Protein AF-A0A962SCY8-F1 (afdb_monomer_lite)

pLDDT: mean 89.76, std 14.0, range [41.09, 98.5]

Sequence (201 aa):
RLPDDGETELEGVITWVNDARSVFEISHLYTVEVNSATRFEDGSADNLAVGQWVEVSLNGERLLEVDFEIDSSAGVSIPVATGSRPFELEGAASYADGLLQINDFSFVVDSQTRLDDGLSLAELNGAQLDIEGLASGESYRIKEIERRDNDADMDIQGPVDNGTLWGYGNSDGSLDRFNGQWVELDCRFDGVNLAQCRLDD

Secondary structure (DSSP, 8-state):
-----SEEEEEEEEEEE-TTSSEEEETTTEEEE--TT-EEESS-GGG--TT-EEEEEEETTEEEEEE----TT--------TTEEEEEEEEEEEEETTEEEETTEEEE--TT-EE-TT--GGG-TT-EEEEEEEEETTEEEEEEEEEPPS-SEEEEEEEEETTEETTBEESSSTTGGGTT-EEEEEEEE-SSEEEEEEE--

Foldseek 3Di:
DPDPPQKDKDKAFWLAADPVLQWTDGPNPAIAGDDPQEAEAPDDSVPRDGQFIWMFIDNVRHTRYIYRPPPVVPPDSPPNPPFKDKWKDWAFWADDDQWIDGANAIEGHDPQEAEPPPDDSVPNHRAGWIFIAIDGPSYHYTNYIYGDDPDQKDWTWAAQAPQDGSNAHEDACPSVVQHGHTAIWTFGHPPGHTYPTDGDD

Structure (mmCIF, N/CA/C/O backbone):
data_AF-A0A962SCY8-F1
#
_entry.id   AF-A0A962SCY8-F1
#
loop_
_atom_site.group_PDB
_atom_site.id
_atom_site.type_symbol
_atom_site.label_atom_id
_atom_site.label_alt_id
_atom_site.label_comp_id
_atom_site.label_asym_id
_atom_site.label_entity_id
_atom_site.label_seq_id
_atom_site.pdbx_PDB_ins_code
_atom_site.Cartn_x
_atom_site.Cartn_y
_atom_site.Cartn_z
_atom_site.occupancy
_atom_site.B_iso_or_equiv
_atom_site.auth_seq_id
_atom_site.auth_comp_id
_atom_site.auth_asym_id
_atom_site.auth_atom_id
_atom_site.pdbx_PDB_model_num
ATOM 1 N N . ARG A 1 1 ? 28.929 4.164 -34.321 1.00 42.72 1 ARG A N 1
ATOM 2 C CA . ARG A 1 1 ? 27.534 3.853 -33.950 1.00 42.72 1 ARG A CA 1
ATOM 3 C C . ARG A 1 1 ? 27.605 2.531 -33.210 1.00 42.72 1 ARG A C 1
ATOM 5 O O . ARG A 1 1 ? 27.816 1.519 -33.866 1.00 42.72 1 ARG A O 1
ATOM 12 N N . LEU A 1 2 ? 27.659 2.590 -31.880 1.00 44.72 2 LEU A N 1
ATOM 13 C CA . LEU A 1 2 ? 27.540 1.402 -31.034 1.00 44.72 2 LEU A CA 1
ATOM 14 C C . LEU A 1 2 ? 26.120 0.838 -31.229 1.00 44.72 2 LEU A C 1
ATOM 16 O O . LEU A 1 2 ? 25.240 1.617 -31.619 1.00 44.72 2 LEU A O 1
ATOM 20 N N . PRO A 1 3 ? 25.918 -0.484 -31.129 1.00 45.75 3 PRO A N 1
ATOM 21 C CA . PRO A 1 3 ? 24.583 -1.048 -31.231 1.00 45.75 3 PRO A CA 1
ATOM 22 C C . PRO A 1 3 ? 23.746 -0.496 -30.075 1.00 45.75 3 PRO A C 1
ATOM 24 O O . PRO A 1 3 ? 24.208 -0.484 -28.944 1.00 45.75 3 PRO A O 1
ATOM 27 N N . ASP A 1 4 ? 22.568 0.004 -30.421 1.00 56.38 4 ASP A N 1
ATOM 28 C CA . ASP A 1 4 ? 21.447 0.219 -29.509 1.00 56.38 4 ASP A CA 1
ATOM 29 C C . ASP A 1 4 ? 21.169 -1.165 -28.895 1.00 56.38 4 ASP A C 1
ATOM 31 O O . ASP A 1 4 ? 20.758 -2.079 -29.618 1.00 56.38 4 ASP A O 1
ATOM 35 N N . ASP A 1 5 ? 21.544 -1.393 -27.640 1.00 64.19 5 ASP A N 1
ATOM 36 C CA . ASP A 1 5 ? 21.342 -2.664 -26.921 1.00 64.19 5 ASP A CA 1
ATOM 37 C C . ASP A 1 5 ? 19.859 -2.939 -26.627 1.00 64.19 5 ASP A C 1
ATOM 39 O O . ASP A 1 5 ? 19.502 -4.038 -26.198 1.00 64.19 5 ASP A O 1
ATOM 43 N N . GLY A 1 6 ? 18.982 -1.996 -26.988 1.00 76.31 6 GLY A N 1
ATOM 44 C CA . GLY A 1 6 ? 17.540 -2.092 -26.800 1.00 76.31 6 GLY A CA 1
ATOM 45 C C . GLY A 1 6 ? 17.123 -1.777 -25.369 1.00 76.31 6 GLY A C 1
ATOM 46 O O . GLY A 1 6 ? 15.966 -2.017 -25.022 1.00 76.31 6 GLY A O 1
ATOM 47 N N . GLU A 1 7 ? 18.049 -1.261 -24.562 1.00 88.12 7 GLU A N 1
ATOM 48 C CA . GLU A 1 7 ? 17.782 -0.811 -23.209 1.00 88.12 7 GLU A CA 1
ATOM 49 C C . GLU A 1 7 ? 17.143 0.584 -23.239 1.00 88.12 7 GLU A C 1
ATOM 51 O O . GLU A 1 7 ? 17.337 1.382 -24.158 1.00 88.12 7 GLU A O 1
ATOM 56 N N . THR A 1 8 ? 16.268 0.844 -22.276 1.00 92.31 8 THR A N 1
ATOM 57 C CA . THR A 1 8 ? 15.608 2.132 -22.077 1.00 92.31 8 THR A CA 1
ATOM 58 C C . THR A 1 8 ? 15.923 2.604 -20.673 1.00 92.31 8 THR A C 1
ATOM 60 O O . THR A 1 8 ? 15.608 1.910 -19.710 1.00 92.31 8 THR A O 1
ATOM 63 N N . GLU A 1 9 ? 16.513 3.787 -20.576 1.00 92.19 9 GLU A N 1
ATOM 64 C CA . GLU A 1 9 ? 16.758 4.477 -19.313 1.00 92.19 9 GLU A CA 1
ATOM 65 C C . GLU A 1 9 ? 15.523 5.309 -18.934 1.00 92.19 9 GLU A C 1
ATOM 67 O O . GLU A 1 9 ? 14.900 5.968 -19.779 1.00 92.19 9 GLU A O 1
ATOM 72 N N . LEU A 1 10 ? 15.149 5.260 -17.658 1.00 92.00 10 LEU A N 1
ATOM 73 C CA . LEU A 1 10 ? 14.089 6.066 -17.068 1.00 92.00 10 LEU A CA 1
ATOM 74 C C . LEU A 1 10 ? 14.585 6.657 -15.750 1.00 92.00 10 LEU A C 1
ATOM 76 O O . LEU A 1 10 ? 14.924 5.932 -14.824 1.00 92.00 10 LEU A O 1
ATOM 80 N N . GLU A 1 11 ? 14.525 7.976 -15.636 1.00 91.19 11 GLU A N 1
ATOM 81 C CA . GLU A 1 11 ? 14.878 8.694 -14.414 1.00 91.19 11 GLU A CA 1
ATOM 82 C C . GLU A 1 11 ? 13.636 9.269 -13.730 1.00 91.19 11 GLU A C 1
ATOM 84 O O . GLU A 1 11 ? 12.672 9.701 -14.381 1.00 91.19 11 GLU A O 1
ATOM 89 N N . GLY A 1 12 ? 13.667 9.345 -12.403 1.00 90.19 12 GLY A N 1
ATOM 90 C CA . GLY A 1 12 ? 12.689 10.117 -11.654 1.00 90.19 12 GLY A CA 1
ATOM 91 C C . GLY A 1 12 ? 12.683 9.839 -10.161 1.00 90.19 12 GLY A C 1
ATOM 92 O O . GLY A 1 12 ? 13.579 9.216 -9.605 1.00 90.19 12 GLY A O 1
ATOM 93 N N . VAL A 1 13 ? 11.633 10.323 -9.500 1.00 89.38 13 VAL A N 1
ATOM 94 C CA . VAL A 1 13 ? 11.460 10.175 -8.051 1.00 89.38 13 VAL A CA 1
ATOM 95 C C . VAL A 1 13 ? 10.565 8.980 -7.755 1.00 89.38 13 VAL A C 1
ATOM 97 O O . VAL A 1 13 ? 9.493 8.858 -8.350 1.00 89.38 13 VAL A O 1
ATOM 100 N N . ILE A 1 14 ? 10.957 8.144 -6.797 1.00 91.69 14 ILE A N 1
ATOM 101 C CA . ILE A 1 14 ? 10.096 7.100 -6.244 1.00 91.69 14 ILE A CA 1
ATOM 102 C C . ILE A 1 14 ? 8.911 7.765 -5.541 1.00 91.69 14 ILE A C 1
ATOM 104 O O . ILE A 1 14 ? 9.054 8.590 -4.641 1.00 91.69 14 ILE A O 1
ATOM 108 N N . THR A 1 15 ? 7.714 7.401 -5.968 1.00 90.81 15 THR A N 1
ATOM 109 C CA . THR A 1 15 ? 6.438 7.965 -5.511 1.00 90.81 15 THR A CA 1
ATOM 110 C C . THR A 1 15 ? 5.579 6.978 -4.731 1.00 90.81 15 THR A C 1
ATOM 112 O O . THR A 1 15 ? 4.647 7.396 -4.047 1.00 90.81 15 THR A O 1
ATOM 115 N N . TRP A 1 16 ? 5.911 5.694 -4.819 1.00 93.62 16 TRP A N 1
ATOM 116 C CA . TRP A 1 16 ? 5.386 4.604 -4.007 1.00 93.62 16 TRP A CA 1
ATOM 117 C C . TRP A 1 16 ? 6.374 3.435 -4.091 1.00 93.62 16 TRP A C 1
ATOM 119 O O . TRP A 1 16 ? 7.058 3.292 -5.102 1.00 93.62 16 TRP A O 1
ATOM 129 N N . VAL A 1 17 ? 6.470 2.641 -3.037 1.00 95.00 17 VAL A N 1
ATOM 130 C CA . VAL A 1 17 ? 7.215 1.379 -2.964 1.00 95.00 17 VAL A CA 1
ATOM 131 C C . VAL A 1 17 ? 6.383 0.462 -2.078 1.00 95.00 17 VAL A C 1
ATOM 133 O O . VAL A 1 17 ? 5.794 0.973 -1.124 1.00 95.00 17 VAL A O 1
ATOM 136 N N . ASN A 1 18 ? 6.274 -0.815 -2.440 1.00 94.94 18 ASN A N 1
ATOM 137 C CA . ASN A 1 18 ? 5.576 -1.779 -1.598 1.00 94.94 18 ASN A CA 1
ATOM 138 C C . ASN A 1 18 ? 6.437 -2.185 -0.396 1.00 94.94 18 ASN A C 1
ATOM 140 O O . ASN A 1 18 ? 7.661 -2.015 -0.449 1.00 94.94 18 ASN A O 1
ATOM 144 N N . ASP A 1 19 ? 5.833 -2.733 0.654 1.00 91.06 19 ASP A N 1
ATOM 145 C CA . ASP A 1 19 ? 6.574 -3.090 1.872 1.00 91.06 19 ASP A CA 1
ATOM 146 C C . ASP A 1 19 ? 7.725 -4.071 1.578 1.00 91.06 19 ASP A C 1
ATOM 148 O O . ASP A 1 19 ? 8.889 -3.840 1.925 1.00 91.06 19 ASP A O 1
ATOM 152 N N . ALA A 1 20 ? 7.450 -5.084 0.750 1.00 92.06 20 ALA A N 1
ATOM 153 C CA . ALA A 1 20 ? 8.441 -6.069 0.318 1.00 92.06 20 ALA A CA 1
ATOM 154 C C . ALA A 1 20 ? 9.612 -5.490 -0.512 1.00 92.06 20 ALA A C 1
ATOM 156 O O . ALA A 1 20 ? 10.542 -6.226 -0.866 1.00 92.06 20 ALA A O 1
ATOM 157 N N . ARG A 1 21 ? 9.570 -4.200 -0.886 1.00 94.81 21 ARG A N 1
ATOM 158 C CA . ARG A 1 21 ? 10.528 -3.509 -1.777 1.00 94.81 21 ARG A CA 1
ATOM 159 C C . ARG A 1 21 ? 10.764 -4.256 -3.091 1.00 94.81 21 ARG A C 1
ATOM 161 O O . ARG A 1 21 ? 11.836 -4.183 -3.700 1.00 94.81 21 ARG A O 1
ATOM 168 N N . SER A 1 22 ? 9.746 -4.989 -3.520 1.00 95.06 22 SER A N 1
ATOM 169 C CA . SER A 1 22 ? 9.732 -5.815 -4.720 1.00 95.06 22 SER A CA 1
ATOM 170 C C . SER A 1 22 ? 9.080 -5.090 -5.896 1.00 95.06 22 SER A C 1
ATOM 172 O O . SER A 1 22 ? 9.318 -5.436 -7.051 1.00 95.06 22 SER A O 1
ATOM 174 N N . VAL A 1 23 ? 8.317 -4.031 -5.624 1.00 95.81 23 VAL A N 1
ATOM 175 C CA . VAL A 1 23 ? 7.685 -3.181 -6.628 1.00 95.81 23 VAL A CA 1
ATOM 176 C C . VAL A 1 23 ? 7.763 -1.727 -6.182 1.00 95.81 23 VAL A C 1
ATOM 178 O O . VAL A 1 23 ? 7.558 -1.398 -5.017 1.00 95.81 23 VAL A O 1
ATOM 181 N N . PHE A 1 24 ? 8.039 -0.821 -7.116 1.00 95.88 24 PHE A N 1
ATOM 182 C CA . PHE A 1 24 ? 7.983 0.613 -6.848 1.00 95.88 24 PHE A CA 1
ATOM 183 C C . PHE A 1 24 ? 7.468 1.403 -8.049 1.00 95.88 24 PHE A C 1
ATOM 185 O O . PHE A 1 24 ? 7.436 0.920 -9.178 1.00 95.88 24 PHE A O 1
ATOM 192 N N . GLU A 1 25 ? 7.029 2.634 -7.800 1.00 94.19 25 GLU A N 1
ATOM 193 C CA . GLU A 1 25 ? 6.485 3.547 -8.800 1.00 94.19 25 GLU A CA 1
ATOM 194 C C . GLU A 1 25 ? 7.359 4.792 -8.938 1.00 94.19 25 GLU A C 1
ATOM 196 O O . GLU A 1 25 ? 7.545 5.536 -7.974 1.00 94.19 25 GLU A O 1
ATOM 201 N N . ILE A 1 26 ? 7.809 5.085 -10.156 1.00 92.19 26 ILE A N 1
ATOM 202 C CA . ILE A 1 26 ? 8.544 6.304 -10.496 1.00 92.19 26 ILE A CA 1
ATOM 203 C C . ILE A 1 26 ? 7.573 7.357 -11.041 1.00 92.19 26 ILE A C 1
ATOM 205 O O . ILE A 1 26 ? 6.814 7.117 -11.988 1.00 92.19 26 ILE A O 1
ATOM 209 N N . SER A 1 27 ? 7.627 8.558 -10.463 1.00 88.44 27 SER A N 1
ATOM 210 C CA . SER A 1 27 ? 6.922 9.764 -10.917 1.00 88.44 27 SER A CA 1
ATOM 211 C C . SER A 1 27 ?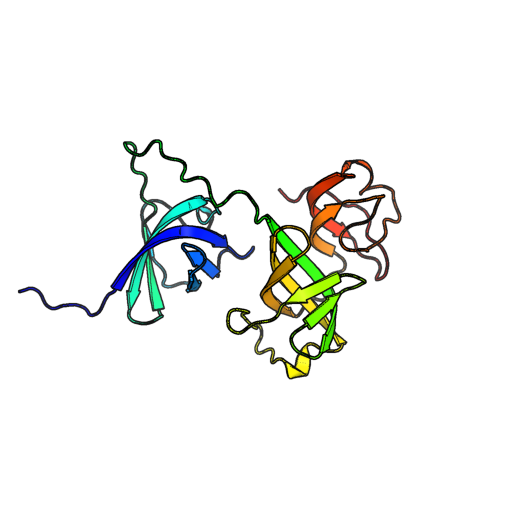 5.403 9.603 -11.105 1.00 88.44 27 SER A C 1
ATOM 213 O O . SER A 1 27 ? 4.824 10.268 -11.959 1.00 88.44 27 SER A O 1
ATOM 215 N N . HIS A 1 28 ? 4.747 8.749 -10.313 1.00 86.56 28 HIS A N 1
ATOM 216 C CA . HIS A 1 28 ? 3.324 8.387 -10.410 1.00 86.56 28 HIS A CA 1
ATOM 217 C C . HIS A 1 28 ? 2.885 7.745 -11.737 1.00 86.56 28 HIS A C 1
ATOM 219 O O . HIS A 1 28 ? 1.696 7.772 -12.069 1.00 86.56 28 HIS A O 1
ATOM 225 N N . LEU A 1 29 ? 3.832 7.242 -12.529 1.00 86.62 29 LEU A N 1
ATOM 226 C CA . LEU A 1 29 ? 3.577 6.840 -13.914 1.00 86.62 29 LEU A CA 1
ATOM 227 C C . LEU A 1 29 ? 4.084 5.444 -14.245 1.00 86.62 29 LEU A C 1
ATOM 229 O O . LEU A 1 29 ? 3.432 4.741 -15.012 1.00 86.62 29 LEU A O 1
ATOM 233 N N . TYR A 1 30 ? 5.249 5.069 -13.724 1.00 90.62 30 TYR A N 1
ATOM 234 C CA . TYR A 1 30 ? 5.926 3.849 -14.140 1.00 90.62 30 TYR A CA 1
ATOM 235 C C . TYR A 1 30 ? 6.110 2.923 -12.953 1.00 90.62 30 TYR A C 1
ATOM 237 O O . TYR A 1 30 ? 6.890 3.222 -12.055 1.00 90.62 30 TYR A O 1
ATOM 245 N N . THR A 1 31 ? 5.395 1.804 -12.968 1.00 93.00 31 THR A N 1
ATOM 246 C CA . THR A 1 31 ? 5.593 0.706 -12.022 1.00 93.00 31 THR A CA 1
ATOM 247 C C . THR A 1 31 ? 6.737 -0.177 -12.497 1.00 93.00 31 THR A C 1
ATOM 249 O O . THR A 1 31 ? 6.806 -0.532 -13.674 1.00 93.00 31 THR A O 1
ATOM 252 N N . VAL A 1 32 ? 7.626 -0.530 -11.578 1.00 94.56 32 VAL A N 1
ATOM 253 C CA . VAL A 1 32 ? 8.833 -1.305 -11.841 1.00 94.56 32 VAL A CA 1
ATOM 254 C C . VAL A 1 32 ? 8.904 -2.459 -10.845 1.00 94.56 32 VAL A C 1
ATOM 256 O O . VAL A 1 32 ? 8.749 -2.245 -9.646 1.00 94.56 32 VAL A O 1
ATOM 259 N N . GLU A 1 33 ? 9.149 -3.671 -11.345 1.00 95.38 33 GLU A N 1
ATOM 260 C CA . GLU A 1 33 ? 9.303 -4.883 -10.534 1.00 95.38 33 GLU A CA 1
ATOM 261 C C . GLU A 1 33 ? 10.788 -5.210 -10.325 1.00 95.38 33 GLU A C 1
ATOM 263 O O . GLU A 1 33 ? 11.569 -5.353 -11.274 1.00 95.38 33 GLU A O 1
ATOM 268 N N . VAL A 1 34 ? 11.172 -5.347 -9.064 1.00 96.25 34 VAL A N 1
ATOM 269 C CA . VAL A 1 34 ? 12.481 -5.792 -8.599 1.00 96.25 34 VAL A CA 1
ATOM 270 C C . VAL A 1 34 ? 12.464 -7.307 -8.478 1.00 96.25 34 VAL A C 1
ATOM 272 O O . VAL A 1 34 ? 11.589 -7.902 -7.861 1.00 96.25 34 VAL A O 1
ATOM 275 N N . ASN A 1 35 ? 13.482 -7.956 -9.033 1.00 94.00 35 ASN A N 1
ATOM 276 C CA . ASN A 1 35 ? 13.661 -9.394 -8.881 1.00 94.00 35 ASN A CA 1
ATOM 277 C C . ASN A 1 35 ? 15.117 -9.725 -8.550 1.00 94.00 35 ASN A C 1
ATOM 279 O O . ASN A 1 35 ? 15.994 -8.865 -8.520 1.00 94.00 35 ASN A O 1
ATOM 283 N N . SER A 1 36 ? 15.408 -11.010 -8.351 1.00 94.12 36 SER A N 1
ATOM 284 C CA . SER A 1 36 ? 16.751 -11.479 -7.987 1.00 94.12 36 SER A CA 1
ATOM 285 C C . SER A 1 36 ? 17.845 -11.185 -9.025 1.00 94.12 36 SER A C 1
ATOM 287 O O . SER A 1 36 ? 19.018 -11.423 -8.750 1.00 94.12 36 SER A O 1
ATOM 289 N N . ALA A 1 37 ? 17.481 -10.779 -10.244 1.00 94.50 37 ALA A N 1
ATOM 290 C CA . ALA A 1 37 ? 18.417 -10.403 -11.298 1.00 94.50 37 ALA A CA 1
ATOM 291 C C . ALA A 1 37 ? 18.597 -8.883 -11.438 1.00 94.50 37 ALA A C 1
ATOM 293 O O . ALA A 1 37 ? 19.451 -8.474 -12.225 1.00 94.50 37 ALA A O 1
ATOM 294 N N . THR A 1 38 ? 17.826 -8.071 -10.709 1.00 96.62 38 THR A N 1
ATOM 295 C CA . THR A 1 38 ? 18.004 -6.618 -10.655 1.00 96.62 38 THR A CA 1
ATOM 296 C C . THR A 1 38 ? 19.355 -6.292 -10.025 1.00 96.62 38 THR A C 1
ATOM 298 O O . THR A 1 38 ? 19.678 -6.760 -8.931 1.00 96.62 38 THR A O 1
ATOM 301 N N . ARG A 1 39 ? 20.160 -5.495 -10.727 1.00 96.88 39 ARG A N 1
ATOM 302 C CA . ARG A 1 39 ? 21.398 -4.918 -10.199 1.00 96.88 39 ARG A CA 1
ATOM 303 C C . ARG A 1 39 ? 21.080 -3.601 -9.495 1.00 96.88 39 ARG A C 1
ATOM 305 O O . ARG A 1 39 ? 20.221 -2.859 -9.950 1.00 96.88 39 ARG A O 1
ATOM 312 N N . PHE A 1 40 ? 21.773 -3.326 -8.401 1.00 96.19 40 PHE A N 1
ATOM 313 C CA . PHE A 1 40 ? 21.707 -2.037 -7.726 1.00 96.19 40 PHE A CA 1
ATOM 314 C C . PHE A 1 40 ? 23.097 -1.411 -7.745 1.00 96.19 40 PHE A C 1
ATOM 316 O O . PHE A 1 40 ? 24.067 -2.080 -7.368 1.00 96.19 40 PHE A O 1
ATOM 323 N N . GLU A 1 41 ? 23.186 -0.161 -8.183 1.00 93.88 41 GLU A N 1
ATOM 324 C CA . GLU A 1 41 ? 24.387 0.669 -8.084 1.00 93.88 41 GLU A CA 1
ATOM 325 C C . GLU A 1 41 ? 24.204 1.694 -6.962 1.00 93.88 41 GLU A C 1
ATOM 327 O O . GLU A 1 41 ? 23.106 2.190 -6.733 1.00 93.88 41 GLU A O 1
ATOM 332 N N . ASP A 1 42 ? 25.259 1.900 -6.166 1.00 87.75 42 ASP A N 1
ATOM 333 C CA . ASP A 1 42 ? 25.284 2.794 -4.997 1.00 87.75 42 ASP A CA 1
ATOM 334 C C . ASP A 1 42 ? 24.184 2.577 -3.937 1.00 87.75 42 ASP A C 1
ATOM 336 O O . ASP A 1 42 ? 23.939 3.414 -3.065 1.00 87.75 42 ASP A O 1
ATOM 340 N N . GLY A 1 43 ? 23.603 1.377 -3.916 1.00 89.38 43 GLY A N 1
ATOM 341 C CA . GLY A 1 43 ? 22.631 0.970 -2.914 1.00 89.38 43 GLY A CA 1
ATOM 342 C C . GLY A 1 43 ? 22.173 -0.475 -3.063 1.00 89.38 43 GLY A C 1
ATOM 343 O O . GLY A 1 43 ? 22.892 -1.356 -3.536 1.00 89.38 43 GLY A O 1
ATOM 344 N N . SER A 1 44 ? 20.962 -0.722 -2.591 1.00 93.31 44 SER A N 1
ATOM 345 C CA . SER A 1 44 ? 20.279 -2.011 -2.574 1.00 93.31 44 SER A CA 1
ATOM 346 C C . SER A 1 44 ? 18.767 -1.786 -2.594 1.00 93.31 44 SER A C 1
ATOM 348 O O . SER A 1 44 ? 18.314 -0.645 -2.508 1.00 93.31 44 SER A O 1
ATOM 350 N N . ALA A 1 45 ? 17.979 -2.862 -2.650 1.00 93.81 45 ALA A N 1
ATOM 351 C CA . ALA A 1 45 ? 16.524 -2.766 -2.536 1.00 93.81 45 ALA A CA 1
ATOM 352 C C . ALA A 1 45 ? 16.086 -2.006 -1.269 1.00 93.81 45 ALA A C 1
ATOM 354 O O . ALA A 1 45 ? 15.163 -1.205 -1.341 1.00 93.81 45 ALA A O 1
ATOM 355 N N . ASP A 1 46 ? 16.813 -2.144 -0.153 1.00 92.19 46 ASP A N 1
ATOM 356 C CA . ASP A 1 46 ? 16.538 -1.436 1.110 1.00 92.19 46 ASP A CA 1
ATOM 357 C C . ASP A 1 46 ? 16.672 0.093 1.017 1.00 92.19 46 ASP A C 1
ATOM 359 O O . ASP A 1 46 ? 16.261 0.814 1.922 1.00 92.19 46 ASP A O 1
ATOM 363 N N . ASN A 1 47 ? 17.261 0.608 -0.064 1.00 92.25 47 ASN A N 1
ATOM 364 C CA . ASN A 1 47 ? 17.371 2.042 -0.321 1.00 92.25 47 ASN A CA 1
ATOM 365 C C . ASN A 1 47 ? 16.193 2.596 -1.141 1.00 92.25 47 ASN A C 1
ATOM 367 O O . ASN A 1 47 ? 16.106 3.811 -1.321 1.00 92.25 47 ASN A O 1
ATOM 371 N N . LEU A 1 48 ? 15.281 1.742 -1.621 1.00 93.31 48 LEU A N 1
ATOM 372 C CA . LEU A 1 48 ? 14.049 2.174 -2.275 1.00 93.31 48 LEU A CA 1
ATOM 373 C C . LEU A 1 48 ? 13.135 2.838 -1.243 1.00 93.31 48 LEU A C 1
ATOM 375 O O . LEU A 1 48 ? 12.585 2.187 -0.360 1.00 93.31 48 LEU A O 1
ATOM 379 N N . ALA A 1 49 ? 12.975 4.151 -1.362 1.00 90.38 49 ALA A N 1
ATOM 380 C CA . ALA A 1 49 ? 12.145 4.940 -0.466 1.00 90.38 49 ALA A CA 1
ATOM 381 C C . ALA A 1 49 ? 11.440 6.053 -1.235 1.00 90.38 49 ALA A C 1
ATOM 383 O O . ALA A 1 49 ? 12.004 6.653 -2.151 1.00 90.38 49 ALA A O 1
ATOM 384 N N . VAL A 1 50 ? 10.209 6.376 -0.838 1.00 88.25 50 VAL A N 1
ATOM 385 C CA . VAL A 1 50 ? 9.472 7.507 -1.412 1.00 88.25 50 VAL A CA 1
ATOM 386 C C . VAL A 1 50 ? 10.288 8.798 -1.274 1.00 88.25 50 VAL A C 1
ATOM 388 O O . VAL A 1 50 ? 10.767 9.143 -0.197 1.00 88.25 50 VAL A O 1
ATOM 391 N N . GLY A 1 51 ? 10.430 9.531 -2.377 1.00 86.38 51 GLY A N 1
ATOM 392 C CA . GLY A 1 51 ? 11.239 10.748 -2.467 1.00 86.38 51 GLY A CA 1
ATOM 393 C C . GLY A 1 51 ? 12.676 10.533 -2.915 1.00 86.38 51 GLY A C 1
ATOM 394 O O . GLY A 1 51 ? 13.339 11.514 -3.254 1.00 86.38 51 GLY A O 1
ATOM 395 N N . GLN A 1 52 ? 13.135 9.286 -2.985 1.00 88.00 52 GLN A N 1
ATOM 396 C CA . GLN A 1 52 ? 14.435 8.961 -3.548 1.00 88.00 52 GLN A CA 1
ATOM 397 C C . GLN A 1 52 ? 14.422 9.185 -5.064 1.00 88.00 52 GLN A C 1
ATOM 399 O O . GLN A 1 52 ? 13.504 8.739 -5.753 1.00 88.00 52 GLN A O 1
ATOM 404 N N . TRP A 1 53 ? 15.432 9.885 -5.581 1.00 89.81 53 TRP A N 1
ATOM 405 C CA . TRP A 1 53 ? 15.686 9.945 -7.019 1.00 89.81 53 TRP A CA 1
ATOM 406 C C . TRP A 1 53 ? 16.430 8.684 -7.449 1.00 89.81 53 TRP A C 1
ATOM 408 O O . TRP A 1 53 ? 17.350 8.252 -6.750 1.00 89.81 53 TRP A O 1
ATOM 418 N N . VAL A 1 54 ? 16.023 8.106 -8.573 1.00 93.00 54 VAL A N 1
ATOM 419 C CA . VAL A 1 54 ? 16.635 6.915 -9.160 1.00 93.00 54 VAL A CA 1
ATOM 420 C C . VAL A 1 54 ? 16.683 7.033 -10.677 1.00 93.00 54 VAL A C 1
ATOM 422 O O . VAL A 1 54 ? 15.802 7.642 -11.294 1.00 93.00 54 VAL A O 1
ATOM 425 N N . GLU A 1 55 ? 17.685 6.398 -11.263 1.00 94.25 55 GLU A N 1
ATOM 426 C CA . GLU A 1 55 ? 17.706 6.017 -12.670 1.00 94.25 55 GLU A CA 1
ATOM 427 C C . GLU A 1 55 ? 17.486 4.505 -12.760 1.00 94.25 55 GLU A C 1
ATOM 429 O O . GLU A 1 55 ? 18.015 3.739 -11.954 1.00 94.25 55 GLU A O 1
ATOM 434 N N . VAL A 1 56 ? 16.669 4.055 -13.710 1.00 95.19 56 VAL A N 1
ATOM 435 C CA . VAL A 1 56 ? 16.460 2.630 -13.967 1.00 95.19 56 VAL A CA 1
ATOM 436 C C . VAL A 1 56 ? 16.739 2.286 -15.417 1.00 95.19 56 VAL A C 1
ATOM 438 O O . VAL A 1 56 ? 16.265 2.963 -16.329 1.00 95.19 56 VAL A O 1
ATOM 441 N N . SER A 1 57 ? 17.444 1.176 -15.625 1.00 95.88 57 SER A N 1
ATOM 442 C CA . SER A 1 57 ? 17.660 0.589 -16.948 1.00 95.88 57 SER A CA 1
ATOM 443 C C . SER A 1 57 ? 16.706 -0.579 -17.171 1.00 95.88 57 SER A C 1
ATOM 445 O O . SER A 1 57 ? 16.660 -1.536 -16.389 1.00 95.88 57 SER A O 1
ATOM 447 N N . LEU A 1 58 ? 15.939 -0.512 -18.257 1.00 94.38 58 LEU A N 1
ATOM 448 C CA . LEU A 1 58 ? 14.911 -1.482 -18.625 1.00 94.38 58 LEU A CA 1
ATOM 449 C C . LEU A 1 58 ? 15.249 -2.161 -19.952 1.00 94.38 58 LEU A C 1
ATOM 451 O O . LEU A 1 58 ? 15.679 -1.511 -20.897 1.00 94.38 58 LEU A O 1
ATOM 455 N N . ASN A 1 59 ? 14.948 -3.452 -20.081 1.00 92.56 59 ASN A N 1
ATOM 456 C CA . ASN A 1 59 ? 14.888 -4.137 -21.375 1.00 92.56 59 ASN A CA 1
ATOM 457 C C . ASN A 1 59 ? 13.449 -4.591 -21.635 1.00 92.56 59 ASN A C 1
ATOM 459 O O . ASN A 1 59 ? 12.991 -5.616 -21.120 1.00 92.56 59 ASN A O 1
ATOM 463 N N . GLY A 1 60 ? 12.710 -3.780 -22.396 1.00 89.19 60 GLY A N 1
ATOM 464 C CA . GLY A 1 60 ? 11.251 -3.864 -22.429 1.00 89.19 60 GLY A CA 1
ATOM 465 C C . GLY A 1 60 ? 10.667 -3.470 -21.070 1.00 89.19 60 GLY A C 1
ATOM 466 O O . GLY A 1 60 ? 10.954 -2.391 -20.572 1.00 89.19 60 GLY A O 1
ATOM 467 N N . GLU A 1 61 ? 9.866 -4.347 -20.466 1.00 87.75 61 GLU A N 1
ATOM 468 C CA . GLU A 1 61 ? 9.288 -4.141 -19.122 1.00 87.75 61 GLU A CA 1
ATOM 469 C C . GLU A 1 61 ? 10.183 -4.693 -18.001 1.00 87.75 61 GLU A C 1
ATOM 471 O O . GLU A 1 61 ? 9.908 -4.504 -16.820 1.00 87.75 61 GLU A O 1
ATOM 476 N N . ARG A 1 62 ? 11.260 -5.404 -18.351 1.00 92.00 62 ARG A N 1
ATOM 477 C CA . ARG A 1 62 ? 12.134 -6.034 -17.366 1.00 92.00 62 ARG A CA 1
ATOM 478 C C . ARG A 1 62 ? 13.141 -5.026 -16.826 1.00 92.00 62 ARG A C 1
ATOM 480 O O . ARG A 1 62 ? 13.995 -4.561 -17.581 1.00 92.00 62 ARG A O 1
ATOM 487 N N . LEU A 1 63 ? 13.123 -4.825 -15.512 1.00 95.75 63 LEU A N 1
ATOM 488 C CA . LEU A 1 63 ? 14.174 -4.115 -14.793 1.00 95.75 63 LEU A CA 1
ATOM 489 C C . LEU A 1 63 ? 15.508 -4.868 -14.860 1.00 95.75 63 LEU A C 1
ATOM 491 O O . LEU A 1 63 ? 15.580 -6.070 -14.578 1.00 95.75 63 LEU A O 1
ATOM 495 N N . LEU A 1 64 ? 16.561 -4.152 -15.252 1.00 96.00 64 LEU A N 1
ATOM 496 C CA . LEU A 1 64 ? 17.938 -4.639 -15.257 1.00 96.00 64 LEU A CA 1
ATOM 497 C C . LEU A 1 64 ? 18.748 -4.036 -14.114 1.00 96.00 64 LEU A C 1
ATOM 499 O O . LEU A 1 64 ? 19.477 -4.764 -13.440 1.00 96.00 64 LEU A O 1
ATOM 503 N N . GLU A 1 65 ? 18.618 -2.730 -13.906 1.00 96.62 65 GLU A N 1
ATOM 504 C CA . GLU A 1 65 ? 19.410 -1.976 -12.941 1.00 96.62 65 GLU A CA 1
ATOM 505 C C . GLU A 1 65 ? 18.617 -0.821 -12.335 1.00 96.62 65 GLU A C 1
ATOM 507 O O . GLU A 1 65 ? 17.801 -0.209 -13.022 1.00 96.62 65 GLU A O 1
ATOM 512 N N . VAL A 1 66 ? 18.892 -0.544 -11.061 1.00 96.50 66 VAL A N 1
ATOM 513 C CA . VAL A 1 66 ? 18.545 0.695 -10.366 1.00 96.50 66 VAL A CA 1
ATOM 514 C C . VAL A 1 66 ? 19.846 1.360 -9.934 1.00 96.50 66 VAL A C 1
ATOM 516 O O . VAL A 1 66 ? 20.613 0.755 -9.181 1.00 96.50 66 VAL A O 1
ATOM 519 N N . ASP A 1 67 ? 20.071 2.587 -10.378 1.00 94.56 67 ASP A N 1
ATOM 520 C CA . ASP A 1 67 ? 21.144 3.440 -9.883 1.00 94.56 67 ASP A CA 1
ATOM 521 C C . ASP A 1 67 ? 20.559 4.500 -8.942 1.00 94.56 67 ASP A C 1
ATOM 523 O O . ASP A 1 67 ? 19.625 5.243 -9.278 1.00 94.56 67 ASP A O 1
ATOM 527 N N . PHE A 1 68 ? 21.089 4.534 -7.722 1.00 89.75 68 PHE A N 1
ATOM 528 C CA . PHE A 1 68 ? 20.789 5.585 -6.768 1.00 89.75 68 PHE A CA 1
ATOM 529 C C . PHE A 1 68 ? 21.742 6.747 -7.022 1.00 89.75 68 PHE A C 1
ATOM 531 O O . PHE A 1 68 ? 22.812 6.826 -6.427 1.00 89.75 68 PHE A O 1
ATOM 538 N N . GLU A 1 69 ? 21.309 7.693 -7.851 1.00 72.50 69 GLU A N 1
ATOM 539 C CA . GLU A 1 69 ? 22.005 8.962 -8.067 1.00 72.50 69 GLU A CA 1
ATOM 540 C C . GLU A 1 69 ? 22.223 9.693 -6.725 1.00 72.50 69 GLU A C 1
ATOM 542 O O . GLU A 1 69 ? 21.360 10.413 -6.208 1.00 72.50 69 GLU A O 1
ATOM 547 N N . ILE A 1 70 ? 23.411 9.523 -6.134 1.00 59.12 70 ILE A N 1
ATOM 548 C CA . ILE A 1 70 ? 23.901 10.342 -5.024 1.00 59.12 70 ILE A CA 1
ATOM 549 C C . ILE A 1 70 ? 24.566 11.572 -5.641 1.00 59.12 70 ILE A C 1
ATOM 551 O O . ILE A 1 70 ? 25.778 11.784 -5.500 1.00 59.12 70 ILE A O 1
ATOM 555 N N . ASP A 1 71 ? 23.801 12.417 -6.335 1.00 51.94 71 ASP A N 1
ATOM 556 C CA . ASP A 1 71 ? 24.357 13.694 -6.762 1.00 51.94 71 ASP A CA 1
ATOM 557 C C . ASP A 1 71 ? 24.560 14.579 -5.523 1.00 51.94 71 ASP A C 1
ATOM 559 O O . ASP A 1 71 ? 23.699 15.329 -5.062 1.00 51.94 71 ASP A O 1
ATOM 563 N N . SER A 1 72 ? 25.769 14.497 -4.971 1.00 46.53 72 SER A N 1
ATOM 564 C CA . SER A 1 72 ? 26.288 15.365 -3.913 1.00 46.53 72 SER A CA 1
ATOM 565 C C . SER A 1 72 ? 26.303 16.859 -4.291 1.00 46.53 72 SER A C 1
ATOM 567 O O . SER A 1 72 ? 26.643 17.697 -3.449 1.00 46.53 72 SER A O 1
ATOM 569 N N . SER A 1 73 ? 25.903 17.222 -5.519 1.00 43.25 73 SER A N 1
ATOM 570 C CA . SER A 1 73 ? 25.649 18.596 -5.958 1.00 43.25 73 SER A CA 1
ATOM 571 C C . SER A 1 73 ? 24.162 18.964 -6.110 1.00 43.25 73 SER A C 1
ATOM 573 O O . SER A 1 73 ? 23.836 20.157 -6.114 1.00 43.25 73 SER A O 1
ATOM 575 N N . ALA A 1 74 ? 23.246 17.993 -6.085 1.00 44.56 74 ALA A N 1
ATOM 576 C CA . ALA A 1 74 ? 21.807 18.212 -6.015 1.00 44.56 74 ALA A CA 1
ATOM 577 C C . ALA A 1 74 ? 21.325 18.066 -4.564 1.00 44.56 74 ALA A C 1
ATOM 579 O O . ALA A 1 74 ? 20.659 17.113 -4.177 1.00 44.56 74 ALA A O 1
ATOM 580 N N . GLY A 1 75 ? 21.576 19.094 -3.747 1.00 41.62 75 GLY A N 1
ATOM 581 C CA . GLY A 1 75 ? 20.852 19.329 -2.488 1.00 41.62 75 GLY A CA 1
ATOM 582 C C . GLY A 1 75 ? 19.360 19.640 -2.703 1.00 41.62 75 GLY A C 1
ATOM 583 O O . GLY A 1 75 ? 18.801 20.508 -2.034 1.00 41.62 75 GLY A O 1
ATOM 584 N N . VAL A 1 76 ? 18.734 18.988 -3.680 1.00 41.09 76 VAL A N 1
ATOM 585 C CA . VAL A 1 76 ? 17.342 19.127 -4.065 1.00 41.09 76 VAL A CA 1
ATOM 586 C C . VAL A 1 76 ? 16.654 17.849 -3.620 1.00 41.09 76 VAL A C 1
ATOM 588 O O . VAL A 1 76 ? 16.517 16.889 -4.366 1.00 41.09 76 VAL A O 1
ATOM 591 N N . SER A 1 77 ? 16.184 17.865 -2.376 1.00 42.66 77 SER A N 1
ATOM 592 C CA . SER A 1 77 ? 14.998 17.094 -2.028 1.00 42.66 77 SER A CA 1
ATOM 593 C C . SER A 1 77 ? 13.906 17.573 -2.979 1.00 42.66 77 SER A C 1
ATOM 595 O O . SER A 1 77 ? 13.385 18.676 -2.809 1.00 42.66 77 SER A O 1
ATOM 597 N N . ILE A 1 78 ? 13.617 16.814 -4.038 1.00 43.44 78 ILE A N 1
ATOM 598 C CA . ILE A 1 78 ? 12.414 17.058 -4.828 1.00 43.44 78 ILE A CA 1
ATOM 599 C C . ILE A 1 78 ? 11.271 16.782 -3.850 1.00 43.44 78 ILE A C 1
ATOM 601 O O . ILE A 1 78 ? 11.152 15.650 -3.376 1.00 43.44 78 ILE A O 1
ATOM 605 N N . PRO A 1 79 ? 10.465 17.786 -3.465 1.00 44.38 79 PRO A N 1
ATOM 606 C CA . PRO A 1 79 ? 9.312 17.514 -2.635 1.00 44.38 79 PRO A CA 1
ATOM 607 C C . PRO A 1 79 ? 8.398 16.594 -3.442 1.00 44.38 79 PRO A C 1
ATOM 609 O O . PRO A 1 79 ? 7.784 17.032 -4.418 1.00 44.38 79 PRO A O 1
ATOM 612 N N . VAL A 1 80 ? 8.329 15.318 -3.047 1.00 50.16 80 VAL A N 1
ATOM 613 C CA . VAL A 1 80 ? 7.240 14.418 -3.438 1.00 50.16 80 VAL A CA 1
ATOM 614 C C . VAL A 1 80 ? 5.963 15.207 -3.235 1.00 50.16 80 VAL A C 1
ATOM 616 O O . VAL A 1 80 ? 5.808 15.836 -2.184 1.00 50.16 80 VAL A O 1
ATOM 619 N N . ALA A 1 81 ? 5.112 15.256 -4.262 1.00 49.94 81 ALA A N 1
ATOM 620 C CA . ALA A 1 81 ? 3.884 16.032 -4.240 1.00 49.94 81 ALA A CA 1
ATOM 621 C C . ALA A 1 81 ? 3.180 15.828 -2.890 1.00 49.94 81 ALA A C 1
ATOM 623 O O . ALA A 1 81 ? 2.720 14.738 -2.548 1.00 49.94 81 ALA A O 1
ATOM 624 N N . THR A 1 82 ? 3.199 16.889 -2.088 1.00 56.62 82 THR A N 1
ATOM 625 C CA . THR A 1 82 ? 2.840 16.888 -0.677 1.00 56.62 82 THR A CA 1
ATOM 626 C C . THR A 1 82 ? 1.334 16.700 -0.556 1.00 56.62 82 THR A C 1
ATOM 628 O O . THR A 1 82 ? 0.564 17.656 -0.601 1.00 56.62 82 THR A O 1
ATOM 631 N N . GLY A 1 83 ? 0.890 15.450 -0.454 1.00 68.06 83 GLY A N 1
ATOM 632 C CA . GLY A 1 83 ? -0.535 15.150 -0.329 1.00 68.06 83 GLY A CA 1
ATOM 633 C C . GLY A 1 83 ? -0.914 13.677 -0.389 1.00 68.06 83 GLY A C 1
ATOM 634 O O . GLY A 1 83 ? -2.010 13.349 0.060 1.00 68.06 83 GLY A O 1
ATOM 635 N N . SER A 1 84 ? -0.039 12.809 -0.903 1.00 84.12 84 SER A N 1
ATOM 636 C CA . SER A 1 84 ? -0.250 11.360 -0.887 1.00 84.12 84 SER A CA 1
ATOM 637 C C . SER A 1 84 ? 0.535 10.712 0.251 1.00 84.12 84 SER A C 1
ATOM 639 O O . SER A 1 84 ? 1.703 11.039 0.448 1.00 84.12 84 SER A O 1
ATOM 641 N N . ARG A 1 85 ? -0.100 9.812 1.003 1.00 89.44 85 ARG A N 1
ATOM 642 C CA . ARG A 1 85 ? 0.536 8.992 2.046 1.00 89.44 85 ARG A CA 1
ATOM 643 C C . ARG A 1 85 ? 0.367 7.516 1.697 1.00 89.44 85 ARG A C 1
ATOM 645 O O . ARG A 1 85 ? -0.732 7.175 1.255 1.00 89.44 85 ARG A O 1
ATOM 652 N N . PRO A 1 86 ? 1.396 6.675 1.867 1.00 92.31 86 PRO A N 1
ATOM 653 C CA . PRO A 1 86 ? 1.217 5.243 1.719 1.00 92.31 86 PRO A CA 1
ATOM 654 C C . PRO A 1 86 ? 0.231 4.721 2.771 1.00 92.31 86 PRO A C 1
ATOM 656 O O . PRO A 1 86 ? 0.046 5.341 3.828 1.00 92.31 86 PRO A O 1
ATOM 659 N N . PHE A 1 87 ? -0.473 3.657 2.412 1.00 96.19 87 PHE A N 1
ATOM 660 C CA . PHE A 1 87 ? -1.277 2.872 3.332 1.00 96.19 87 PHE A CA 1
ATOM 661 C C . PHE A 1 87 ? -1.071 1.394 3.057 1.00 96.19 87 PHE A C 1
ATOM 663 O O . PHE A 1 87 ? -0.821 1.012 1.913 1.00 96.19 87 PHE A O 1
ATOM 670 N N . GLU A 1 88 ? -1.329 0.624 4.099 1.00 97.31 88 GLU A N 1
ATOM 671 C CA . GLU A 1 88 ? -1.379 -0.826 4.122 1.00 97.31 88 GLU A CA 1
ATOM 672 C C . GLU A 1 88 ? -2.559 -1.225 5.006 1.00 97.31 88 GLU A C 1
ATOM 674 O O . GLU A 1 88 ? -2.843 -0.572 6.025 1.00 97.31 88 GLU A O 1
ATOM 679 N N . LEU A 1 89 ? -3.328 -2.210 4.558 1.00 97.38 89 LEU A N 1
ATOM 680 C CA . LEU A 1 89 ? -4.526 -2.646 5.251 1.00 97.38 89 LEU A CA 1
ATOM 681 C C . LEU A 1 89 ? -4.849 -4.099 4.935 1.00 97.38 89 LEU A C 1
ATOM 683 O O . LEU A 1 89 ? -5.380 -4.426 3.877 1.00 97.38 89 LEU A O 1
ATOM 687 N N . GLU A 1 90 ? -4.735 -4.932 5.951 1.00 96.88 90 GLU A N 1
ATOM 688 C CA . GLU A 1 90 ? -5.279 -6.275 5.900 1.00 96.88 90 GLU A CA 1
ATOM 689 C C . GLU A 1 90 ? -6.775 -6.315 6.275 1.00 96.88 90 GLU A C 1
ATOM 691 O O . GLU A 1 90 ? -7.253 -5.624 7.189 1.00 96.88 90 GLU A O 1
ATOM 696 N N . GLY A 1 91 ? -7.562 -7.170 5.614 1.00 95.75 91 GLY A N 1
ATOM 697 C CA . GLY A 1 91 ? -8.944 -7.400 6.032 1.00 95.75 91 GLY A CA 1
ATOM 698 C C . GLY A 1 91 ? -9.850 -8.193 5.103 1.00 95.75 91 GLY A C 1
ATOM 699 O O . GLY A 1 91 ? -9.511 -8.574 3.983 1.00 95.75 91 GLY A O 1
ATOM 700 N N . ALA A 1 92 ? -11.073 -8.413 5.590 1.00 95.81 92 ALA A N 1
ATOM 701 C CA . ALA A 1 92 ? -12.146 -9.013 4.813 1.00 95.81 92 ALA A CA 1
ATOM 702 C C . ALA A 1 92 ? -12.685 -8.004 3.792 1.00 95.81 92 ALA A C 1
ATOM 704 O O . ALA A 1 92 ? -13.261 -6.981 4.170 1.00 95.81 92 ALA A O 1
ATOM 705 N N . ALA A 1 93 ? -12.559 -8.322 2.508 1.00 97.88 93 ALA A N 1
ATOM 706 C CA . ALA A 1 93 ? -12.969 -7.435 1.436 1.00 97.88 93 ALA A CA 1
ATOM 707 C C . ALA A 1 93 ? -14.338 -7.798 0.852 1.00 97.88 93 ALA A C 1
ATOM 709 O O . ALA A 1 93 ? -14.709 -8.966 0.713 1.00 97.88 93 ALA A O 1
ATOM 710 N N . SER A 1 94 ? -15.077 -6.785 0.415 1.00 98.19 94 SER A N 1
ATOM 711 C CA . SER A 1 94 ? -16.108 -6.930 -0.614 1.00 98.19 94 SER A CA 1
ATOM 712 C C . SER A 1 94 ? -15.700 -6.141 -1.851 1.00 98.19 94 SER A C 1
ATOM 714 O O . SER A 1 94 ? -14.990 -5.144 -1.743 1.00 98.19 94 SER A O 1
ATOM 716 N N . TYR A 1 95 ? -16.097 -6.602 -3.036 1.00 98.31 95 TYR A N 1
ATOM 717 C CA . TYR A 1 95 ? -15.681 -5.971 -4.287 1.00 98.31 95 TYR A CA 1
ATOM 718 C C . TYR A 1 95 ? -16.837 -5.901 -5.278 1.00 98.31 95 TYR A C 1
ATOM 720 O O . TYR A 1 95 ? -17.442 -6.921 -5.620 1.00 98.31 95 TYR A O 1
ATOM 728 N N . ALA A 1 96 ? -17.130 -4.690 -5.747 1.00 97.00 96 ALA A N 1
ATOM 729 C CA . ALA A 1 96 ? -18.137 -4.430 -6.764 1.00 97.00 96 ALA A CA 1
ATOM 730 C C . ALA A 1 96 ? -17.806 -3.146 -7.533 1.00 97.00 96 ALA A C 1
ATOM 732 O O . ALA A 1 96 ? -17.354 -2.164 -6.954 1.00 97.00 96 ALA A O 1
ATOM 733 N N . ASP A 1 97 ? -18.059 -3.148 -8.844 1.00 95.12 97 ASP A N 1
ATOM 734 C CA . ASP A 1 97 ? -17.984 -1.955 -9.700 1.00 95.12 97 ASP A CA 1
ATOM 735 C C . ASP A 1 97 ? -16.655 -1.167 -9.607 1.00 95.12 97 ASP A C 1
ATOM 737 O O . ASP A 1 97 ? -16.643 0.061 -9.670 1.00 95.12 97 ASP A O 1
ATOM 741 N N . GLY A 1 98 ? -15.521 -1.868 -9.469 1.00 95.75 98 GLY A N 1
ATOM 742 C CA . GLY A 1 98 ? -14.195 -1.238 -9.367 1.00 95.75 98 GLY A CA 1
ATOM 743 C C . GLY A 1 98 ? -13.855 -0.684 -7.981 1.00 95.75 98 GLY A C 1
ATOM 744 O O . GLY A 1 98 ? -12.795 -0.088 -7.807 1.00 95.75 98 GLY A O 1
ATOM 745 N N . LEU A 1 99 ? -14.729 -0.890 -6.995 1.00 97.75 99 LEU A N 1
ATOM 746 C CA . LEU A 1 99 ? -14.522 -0.481 -5.615 1.00 97.75 99 LEU A CA 1
ATOM 747 C C . LEU A 1 99 ? -14.360 -1.705 -4.723 1.00 97.75 99 LEU A C 1
ATOM 749 O O . LEU A 1 99 ? -15.225 -2.583 -4.674 1.00 97.75 99 LEU A O 1
ATOM 753 N N . LEU A 1 100 ? -13.240 -1.736 -4.012 1.00 98.50 100 LEU A N 1
ATOM 754 C CA . LEU A 1 100 ? -12.980 -2.672 -2.932 1.00 98.50 100 LEU A CA 1
ATOM 755 C C . LEU A 1 100 ? -13.367 -2.000 -1.614 1.00 98.50 100 LEU A C 1
ATOM 757 O O . LEU A 1 100 ? -13.103 -0.815 -1.426 1.00 98.50 100 LEU A O 1
ATOM 761 N N . GLN A 1 101 ? -14.028 -2.726 -0.720 1.00 98.38 101 GLN A N 1
ATOM 762 C CA . GLN A 1 101 ? -14.395 -2.236 0.605 1.00 98.38 101 GLN A CA 1
ATOM 763 C C . GLN A 1 101 ? -13.849 -3.155 1.683 1.00 98.38 101 GLN A C 1
ATOM 765 O O . GLN A 1 101 ? -14.103 -4.358 1.636 1.00 98.38 101 GLN A O 1
ATOM 770 N N . ILE A 1 102 ? -13.171 -2.561 2.662 1.00 97.69 102 ILE A N 1
ATOM 771 C CA . ILE A 1 102 ? -12.773 -3.187 3.925 1.00 97.69 102 ILE A CA 1
ATOM 772 C C . ILE A 1 102 ? -13.321 -2.284 5.029 1.00 97.69 102 ILE A C 1
ATOM 774 O O . ILE A 1 102 ? -13.089 -1.072 5.022 1.00 97.69 102 ILE A O 1
ATOM 778 N N . ASN A 1 103 ? -14.091 -2.864 5.951 1.00 95.81 103 ASN A N 1
ATOM 779 C CA . ASN A 1 103 ? -14.882 -2.114 6.931 1.00 95.81 103 ASN A CA 1
ATOM 780 C C . ASN A 1 103 ? -15.736 -1.025 6.238 1.00 95.81 103 ASN A C 1
ATOM 782 O O . ASN A 1 103 ? -16.415 -1.308 5.252 1.00 95.81 103 ASN A O 1
ATOM 786 N N . ASP A 1 104 ? -15.702 0.212 6.738 1.00 93.12 104 ASP A N 1
ATOM 787 C CA . ASP A 1 104 ? -16.450 1.350 6.186 1.00 93.12 104 ASP A CA 1
ATOM 788 C C . ASP A 1 104 ? -15.659 2.145 5.122 1.00 93.12 104 ASP A C 1
ATOM 790 O O . ASP A 1 104 ? -16.104 3.204 4.670 1.00 93.12 104 ASP A O 1
ATOM 794 N N . PHE A 1 105 ? -14.486 1.655 4.704 1.00 97.00 105 PHE A N 1
ATOM 795 C CA . PHE A 1 105 ? -13.600 2.342 3.763 1.00 97.00 105 PHE A CA 1
ATOM 796 C C . PHE A 1 105 ? -13.746 1.781 2.349 1.00 97.00 105 PHE A C 1
ATOM 798 O O . PHE A 1 105 ? -13.908 0.580 2.151 1.00 97.00 105 PHE A O 1
ATOM 805 N N . SER A 1 106 ? -13.711 2.669 1.352 1.00 97.69 106 SER A N 1
ATOM 806 C CA . SER A 1 106 ? -13.812 2.319 -0.070 1.00 97.69 106 SER A CA 1
ATOM 807 C C . SER A 1 106 ? -12.534 2.688 -0.807 1.00 97.69 1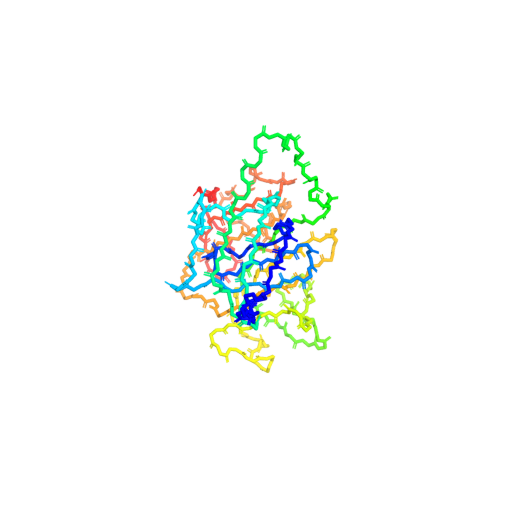06 SER A C 1
ATOM 809 O O . SER A 1 106 ? -12.059 3.819 -0.716 1.00 97.69 106 SER A O 1
ATOM 811 N N . PHE A 1 107 ? -12.033 1.746 -1.591 1.00 98.25 107 PHE A N 1
ATOM 812 C CA . PHE A 1 107 ? -10.747 1.809 -2.258 1.00 98.25 107 PHE A CA 1
ATOM 813 C C . PHE A 1 107 ? -10.924 1.594 -3.760 1.00 98.25 107 PHE A C 1
ATOM 815 O O . PHE A 1 107 ? -11.678 0.719 -4.195 1.00 98.25 107 PHE A O 1
ATOM 822 N N . VAL A 1 108 ? -10.240 2.404 -4.563 1.00 97.50 108 VAL A N 1
ATOM 823 C CA . VAL A 1 108 ? -10.302 2.319 -6.023 1.00 97.50 108 VAL A CA 1
ATOM 824 C C . VAL A 1 108 ? -9.338 1.246 -6.509 1.00 97.50 108 VAL A C 1
ATOM 826 O O . VAL A 1 108 ? -8.131 1.355 -6.284 1.00 97.50 108 VAL A O 1
ATOM 829 N N . VAL A 1 109 ? -9.886 0.258 -7.216 1.00 97.44 109 VAL A N 1
ATOM 830 C CA . VAL A 1 109 ? -9.135 -0.718 -8.010 1.00 97.44 109 VAL A CA 1
ATOM 831 C C . VAL A 1 109 ? -9.210 -0.276 -9.465 1.00 97.44 109 VAL A C 1
ATOM 833 O O . VAL A 1 109 ? -10.299 -0.205 -10.042 1.00 97.44 109 VAL A O 1
ATOM 836 N N . ASP A 1 110 ? -8.067 0.038 -10.064 1.00 94.31 110 ASP A N 1
ATOM 837 C CA . ASP A 1 110 ? -7.985 0.488 -11.453 1.00 94.31 110 ASP A CA 1
ATOM 838 C C . ASP A 1 110 ? -6.995 -0.360 -12.267 1.00 94.31 110 ASP A C 1
ATOM 840 O O . ASP A 1 110 ? -6.503 -1.391 -11.817 1.00 94.31 110 ASP A O 1
ATOM 844 N N . SER A 1 111 ? -6.740 0.029 -13.517 1.00 93.12 111 SER A N 1
ATOM 845 C CA . SER A 1 111 ? -5.832 -0.707 -14.404 1.00 93.12 111 SER A CA 1
ATOM 846 C C . SER A 1 111 ? -4.357 -0.635 -13.993 1.00 93.12 111 SER A C 1
ATOM 848 O O . SER A 1 111 ? -3.514 -1.165 -14.708 1.00 93.12 111 SER A O 1
ATOM 850 N N . GLN A 1 112 ? -4.018 0.096 -12.933 1.00 90.94 112 GLN A N 1
ATOM 851 C CA . GLN A 1 112 ? -2.679 0.171 -12.349 1.00 90.94 112 GLN A CA 1
ATOM 852 C C . GLN A 1 112 ? -2.575 -0.634 -11.052 1.00 90.94 112 GLN A C 1
ATOM 854 O O . GLN A 1 112 ? -1.486 -0.733 -10.500 1.00 90.94 112 GLN A O 1
ATOM 859 N N . THR A 1 113 ? -3.678 -1.208 -10.565 1.00 96.00 113 THR A N 1
ATOM 860 C CA . THR A 1 113 ? -3.649 -2.107 -9.415 1.00 96.00 113 THR A CA 1
ATOM 861 C C . THR A 1 113 ? -3.069 -3.459 -9.826 1.00 96.00 113 THR A C 1
ATOM 863 O O . THR A 1 113 ? -3.599 -4.133 -10.715 1.00 96.00 113 THR A O 1
ATOM 866 N N . ARG A 1 114 ? -1.984 -3.856 -9.164 1.00 95.94 114 ARG A N 1
ATOM 867 C CA . ARG A 1 114 ? -1.349 -5.167 -9.278 1.00 95.94 114 ARG A CA 1
ATOM 868 C C . ARG A 1 114 ? -2.110 -6.183 -8.420 1.00 95.94 114 ARG A C 1
ATOM 870 O O . ARG A 1 114 ? -2.526 -5.863 -7.312 1.00 95.94 114 ARG A O 1
ATOM 877 N N . LEU A 1 115 ? -2.343 -7.374 -8.972 1.00 97.00 115 LEU A N 1
ATOM 878 C CA . LEU A 1 115 ? -2.969 -8.500 -8.277 1.00 97.00 115 LEU A CA 1
ATOM 879 C C . LEU A 1 115 ? -1.954 -9.632 -8.172 1.00 97.00 115 LEU A C 1
ATOM 881 O O . LEU A 1 115 ? -1.523 -10.163 -9.202 1.00 97.00 115 LEU A O 1
ATOM 885 N N . ASP A 1 116 ? -1.649 -10.017 -6.945 1.00 95.06 116 ASP A N 1
ATOM 886 C CA . ASP A 1 116 ? -0.605 -10.979 -6.624 1.00 95.06 116 ASP A CA 1
ATOM 887 C C . ASP A 1 116 ? -1.150 -12.349 -6.249 1.00 95.06 116 ASP A C 1
ATOM 889 O O . ASP A 1 116 ? -2.358 -12.583 -6.254 1.00 95.06 116 ASP A O 1
ATOM 893 N N . ASP A 1 117 ? -0.258 -13.324 -6.068 1.00 92.25 117 ASP A N 1
ATOM 894 C CA . ASP A 1 117 ? -0.611 -14.720 -5.773 1.00 92.25 117 ASP A CA 1
ATOM 895 C C . ASP A 1 117 ? -1.562 -15.382 -6.781 1.00 92.25 117 ASP A C 1
ATOM 897 O O . ASP A 1 117 ? -2.297 -16.330 -6.477 1.00 92.25 117 ASP A O 1
ATOM 901 N N . GLY A 1 118 ? -1.555 -14.884 -8.020 1.00 92.31 118 GLY A N 1
ATOM 902 C CA . GLY A 1 118 ? -2.469 -15.331 -9.067 1.00 92.31 118 GLY A CA 1
ATOM 903 C C . GLY A 1 118 ? -3.927 -14.930 -8.827 1.00 92.31 118 GLY A C 1
ATOM 904 O O . GLY A 1 118 ? -4.814 -15.551 -9.417 1.00 92.31 118 GLY A O 1
ATOM 905 N N . LEU A 1 119 ? -4.180 -13.920 -7.988 1.00 96.06 119 LEU A N 1
ATOM 906 C CA . LEU A 1 119 ? -5.500 -13.339 -7.780 1.00 96.06 119 LEU A CA 1
ATOM 907 C C . LEU A 1 119 ? -6.077 -12.768 -9.076 1.00 96.06 119 LEU A C 1
ATOM 909 O O . LEU A 1 119 ? -5.409 -12.152 -9.906 1.00 96.06 119 LEU A O 1
ATOM 913 N N . SER A 1 120 ? -7.388 -12.914 -9.206 1.00 96.50 120 SER A N 1
ATOM 914 C CA . SER A 1 120 ? -8.201 -12.224 -10.195 1.00 96.50 120 SER A CA 1
ATOM 915 C C . SER A 1 120 ? -9.275 -11.372 -9.521 1.00 96.50 120 SER A C 1
ATOM 917 O O . SER A 1 120 ? -9.699 -11.640 -8.397 1.00 96.50 120 SER A O 1
ATOM 919 N N . LEU A 1 121 ? -9.805 -10.377 -10.241 1.00 96.62 121 LEU A N 1
ATOM 920 C CA . LEU A 1 121 ? -10.886 -9.514 -9.738 1.00 96.62 121 LEU A CA 1
ATOM 921 C C . LEU A 1 121 ? -12.122 -10.298 -9.256 1.00 96.62 121 LEU A C 1
ATOM 923 O O . LEU A 1 121 ? -12.841 -9.850 -8.367 1.00 96.62 121 LEU A O 1
ATOM 927 N N . ALA A 1 122 ? -12.375 -11.477 -9.835 1.00 96.50 122 ALA A N 1
ATOM 928 C CA . ALA A 1 122 ? -13.496 -12.334 -9.454 1.00 96.50 122 ALA A CA 1
ATOM 929 C C . ALA A 1 122 ? -13.323 -12.978 -8.067 1.00 96.50 122 ALA A C 1
ATOM 931 O O . ALA A 1 122 ? -14.303 -13.449 -7.491 1.00 96.50 122 ALA A O 1
ATOM 932 N N . GLU A 1 123 ? -12.100 -13.008 -7.540 1.00 97.06 123 GLU A N 1
ATOM 933 C CA . GLU A 1 123 ? -11.757 -13.636 -6.263 1.00 97.06 123 GLU A CA 1
ATOM 934 C C . GLU A 1 123 ? -11.711 -12.645 -5.099 1.00 97.06 123 GLU A C 1
ATOM 936 O O . GLU A 1 123 ? -11.664 -13.084 -3.956 1.00 97.06 123 GLU A O 1
ATOM 941 N N . LEU A 1 124 ? -11.763 -11.336 -5.366 1.00 98.06 124 LEU A N 1
ATOM 942 C CA . LEU A 1 124 ? -11.640 -10.306 -4.329 1.00 98.06 124 LEU A CA 1
ATOM 943 C C . LEU A 1 124 ? -12.842 -10.281 -3.378 1.00 98.06 124 LEU A C 1
ATOM 945 O O . LEU A 1 124 ? -12.704 -10.022 -2.185 1.00 98.06 124 LEU A O 1
ATOM 949 N N . ASN A 1 125 ? -14.044 -10.550 -3.891 1.00 97.81 125 ASN A N 1
ATOM 950 C CA . ASN A 1 125 ? -15.254 -10.447 -3.088 1.00 97.81 125 ASN A CA 1
ATOM 951 C C . ASN A 1 125 ? -15.355 -11.587 -2.058 1.00 97.81 125 ASN A C 1
ATOM 953 O O . ASN A 1 125 ? -15.616 -12.738 -2.413 1.00 97.81 125 ASN A O 1
ATOM 957 N N . GLY A 1 126 ? -15.245 -11.237 -0.778 1.00 95.88 126 GLY A N 1
ATOM 958 C CA . GLY A 1 126 ? -15.264 -12.152 0.363 1.00 95.88 126 GLY A CA 1
ATOM 959 C C . GLY A 1 126 ? -13.892 -12.715 0.741 1.00 95.88 126 GLY A C 1
ATOM 960 O O . GLY A 1 126 ? -13.826 -13.5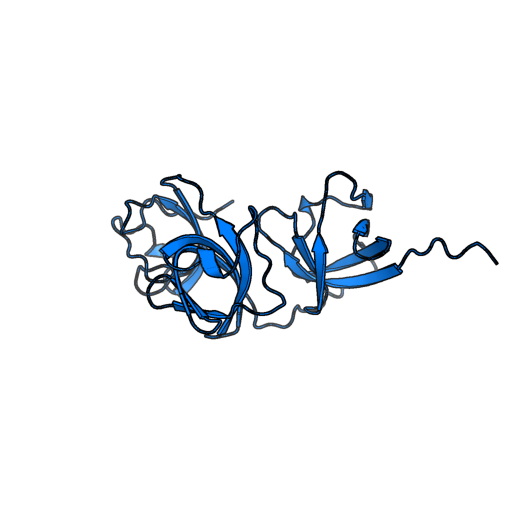57 1.638 1.00 95.88 126 GLY A O 1
ATOM 961 N N . ALA A 1 127 ? -12.817 -12.293 0.071 1.00 96.81 127 ALA A N 1
ATOM 962 C CA . ALA A 1 127 ? -11.461 -12.709 0.408 1.00 96.81 127 ALA A CA 1
ATOM 963 C C . ALA A 1 127 ? -10.926 -11.969 1.643 1.00 96.81 127 ALA A C 1
ATOM 965 O O . ALA A 1 127 ? -11.360 -10.861 1.951 1.00 96.81 127 ALA A O 1
ATOM 966 N N . GLN A 1 128 ? -9.981 -12.604 2.339 1.00 96.31 128 GLN A N 1
ATOM 967 C CA . GLN A 1 128 ? -9.060 -11.909 3.238 1.00 96.31 128 GLN A CA 1
ATOM 968 C C . GLN A 1 128 ? -7.896 -11.433 2.376 1.00 96.31 128 GLN A C 1
ATOM 970 O O . GLN A 1 128 ? -7.264 -12.259 1.710 1.00 96.31 128 GLN A O 1
ATOM 975 N N . LEU A 1 129 ? -7.690 -10.128 2.325 1.00 97.62 129 LEU A N 1
ATOM 976 C CA . LEU A 1 129 ? -6.710 -9.494 1.454 1.00 97.62 129 LEU A CA 1
ATOM 977 C C . LEU A 1 129 ? -5.756 -8.656 2.283 1.00 97.62 129 LEU A C 1
ATOM 979 O O . LEU A 1 129 ? -6.161 -8.142 3.327 1.00 97.62 129 LEU A O 1
ATOM 983 N N . ASP A 1 130 ? -4.544 -8.532 1.775 1.00 97.81 130 ASP A N 1
ATOM 984 C CA . ASP A 1 130 ? -3.647 -7.438 2.101 1.00 97.81 130 ASP A CA 1
ATOM 985 C C . ASP A 1 130 ? -3.681 -6.438 0.942 1.00 97.81 130 ASP A C 1
ATOM 987 O O . ASP A 1 130 ? -3.730 -6.844 -0.229 1.00 97.81 130 ASP A O 1
ATOM 991 N N . ILE A 1 131 ? -3.779 -5.147 1.254 1.00 98.38 131 ILE A N 1
ATOM 992 C CA . ILE A 1 131 ? -3.826 -4.088 0.250 1.00 98.38 131 ILE A CA 1
ATOM 993 C C . ILE A 1 131 ? -2.856 -2.968 0.589 1.00 98.38 131 ILE A C 1
ATOM 995 O O . ILE A 1 131 ? -2.936 -2.347 1.646 1.00 98.38 131 ILE A O 1
ATOM 999 N N . GLU A 1 132 ? -2.054 -2.595 -0.399 1.00 98.25 132 GLU A N 1
ATOM 1000 C CA . GLU A 1 132 ? -1.145 -1.462 -0.305 1.00 98.25 132 GLU A CA 1
ATOM 1001 C C . GLU A 1 132 ? -1.509 -0.382 -1.322 1.00 98.25 132 GLU A C 1
ATOM 1003 O O . GLU A 1 132 ? -1.980 -0.649 -2.439 1.00 98.25 132 GLU A O 1
ATOM 1008 N N . GLY A 1 133 ? -1.274 0.884 -0.983 1.00 96.69 133 GLY A N 1
ATOM 1009 C CA . GLY A 1 133 ? -1.512 1.952 -1.941 1.00 96.69 133 GLY A CA 1
ATOM 1010 C C . GLY A 1 133 ? -1.206 3.360 -1.470 1.00 96.69 133 GLY A C 1
ATOM 1011 O O . GLY A 1 133 ? -0.368 3.596 -0.610 1.00 96.69 133 GLY A O 1
ATOM 1012 N N . LEU A 1 134 ? -1.877 4.331 -2.095 1.00 93.94 134 LEU A N 1
ATOM 1013 C CA . LEU A 1 134 ? -1.716 5.754 -1.804 1.00 93.94 134 LEU A CA 1
ATOM 1014 C C . LEU A 1 134 ? -3.050 6.400 -1.419 1.00 93.94 134 LEU A C 1
ATOM 1016 O O . LEU A 1 134 ? -4.036 6.350 -2.161 1.00 93.94 134 LEU A O 1
ATOM 1020 N N . ALA A 1 135 ? -3.043 7.089 -0.284 1.00 93.94 135 ALA A N 1
ATOM 1021 C CA . ALA A 1 135 ? -4.133 7.905 0.219 1.00 93.94 135 ALA A CA 1
ATOM 1022 C C . ALA A 1 135 ? -3.900 9.384 -0.106 1.00 93.94 135 ALA A C 1
ATOM 1024 O O . ALA A 1 135 ? -2.901 9.960 0.320 1.00 93.94 135 ALA A O 1
ATOM 1025 N N . SER A 1 136 ? -4.847 10.027 -0.792 1.00 90.62 136 SER A N 1
ATOM 1026 C CA . SER A 1 136 ? -4.855 11.472 -1.037 1.00 90.62 136 SER A CA 1
ATOM 1027 C C . SER A 1 136 ? -6.175 12.077 -0.560 1.00 90.62 136 SER A C 1
ATOM 1029 O O . SER A 1 136 ? -7.217 11.949 -1.206 1.00 90.62 136 SER A O 1
ATOM 1031 N N . GLY A 1 137 ? -6.149 12.707 0.617 1.00 87.75 137 GLY A N 1
ATOM 1032 C CA . GLY A 1 137 ? -7.375 13.102 1.315 1.00 87.75 137 GLY A CA 1
ATOM 1033 C C . GLY A 1 137 ? -8.223 11.877 1.679 1.00 87.75 137 GLY A C 1
ATOM 1034 O O . GLY A 1 137 ? -7.732 10.980 2.356 1.00 87.75 137 GLY A O 1
ATOM 1035 N N . GLU A 1 138 ? -9.473 11.848 1.216 1.00 88.12 138 GLU A N 1
ATOM 1036 C CA . GLU A 1 138 ? -10.417 10.724 1.381 1.00 88.12 138 GLU A CA 1
ATOM 1037 C C . GLU A 1 138 ? -10.435 9.777 0.162 1.00 88.12 138 GLU A C 1
ATOM 1039 O O . GLU A 1 138 ? -11.301 8.915 0.047 1.00 88.12 138 GLU A O 1
ATOM 1044 N N . SER A 1 139 ? -9.509 9.953 -0.787 1.00 92.19 139 SER A N 1
ATOM 1045 C CA . SER A 1 139 ? -9.364 9.069 -1.944 1.00 92.19 139 SER A CA 1
ATOM 1046 C C . SER A 1 139 ? -8.249 8.061 -1.694 1.00 92.19 139 SER A C 1
ATOM 1048 O O . SER A 1 139 ? -7.090 8.453 -1.557 1.00 92.19 139 SER A O 1
ATOM 1050 N N . TYR A 1 140 ? -8.583 6.774 -1.730 1.00 96.31 140 TYR A N 1
ATOM 1051 C CA . TYR A 1 140 ? -7.634 5.673 -1.559 1.00 96.31 140 TYR A CA 1
ATOM 1052 C C . TYR A 1 140 ? -7.505 4.902 -2.874 1.00 96.31 140 TYR A C 1
ATOM 1054 O O . TYR A 1 140 ? -8.485 4.332 -3.358 1.00 96.31 140 TYR A O 1
ATOM 1062 N N . ARG A 1 141 ? -6.317 4.924 -3.487 1.00 95.56 141 ARG A N 1
ATOM 1063 C CA . ARG A 1 141 ? -6.014 4.137 -4.692 1.00 95.56 141 ARG A CA 1
ATOM 1064 C C . ARG A 1 141 ? -5.127 2.966 -4.304 1.00 95.56 141 ARG A C 1
ATOM 1066 O O . ARG A 1 141 ? -4.051 3.197 -3.757 1.00 95.56 141 ARG A O 1
ATOM 1073 N N . ILE A 1 142 ? -5.556 1.758 -4.648 1.00 97.69 142 ILE A N 1
ATOM 1074 C CA . ILE A 1 142 ? -4.783 0.542 -4.404 1.00 97.69 142 ILE A CA 1
ATOM 1075 C C . ILE A 1 142 ? -3.728 0.380 -5.496 1.00 97.69 142 ILE A C 1
ATOM 1077 O O . ILE A 1 142 ? -4.025 0.512 -6.688 1.00 97.69 142 ILE A O 1
ATOM 1081 N N . LYS A 1 143 ? -2.499 0.100 -5.076 1.00 97.00 143 LYS A N 1
ATOM 1082 C CA . LYS A 1 143 ? -1.370 -0.234 -5.942 1.00 97.00 143 LYS A CA 1
ATOM 1083 C C . LYS A 1 143 ? -1.161 -1.736 -6.022 1.00 97.00 143 LYS A C 1
ATOM 1085 O O . LYS A 1 143 ? -0.910 -2.229 -7.117 1.00 97.00 143 LYS A O 1
ATOM 1090 N N . GLU A 1 144 ? -1.375 -2.444 -4.924 1.00 98.06 144 GLU A N 1
ATOM 1091 C CA . GLU A 1 144 ? -1.158 -3.882 -4.828 1.00 98.06 144 GLU A CA 1
ATOM 1092 C C . GLU A 1 144 ? -2.248 -4.544 -3.982 1.00 98.06 144 GLU A C 1
ATOM 1094 O O . GLU A 1 144 ? -2.758 -3.951 -3.032 1.00 98.06 144 GLU A O 1
ATOM 1099 N N . ILE A 1 145 ? -2.658 -5.743 -4.395 1.00 98.44 145 ILE A N 1
ATOM 1100 C CA . ILE A 1 145 ? -3.571 -6.616 -3.659 1.00 98.44 145 ILE A CA 1
ATOM 1101 C C . ILE A 1 145 ? -2.977 -8.014 -3.666 1.00 98.44 145 ILE A C 1
ATOM 1103 O O . ILE A 1 145 ? -2.818 -8.605 -4.740 1.00 98.44 145 ILE A O 1
ATOM 1107 N N . GLU A 1 146 ? -2.797 -8.579 -2.485 1.00 97.56 146 GLU A N 1
ATOM 1108 C CA . GLU A 1 146 ? -2.399 -9.969 -2.303 1.00 97.56 146 GLU A CA 1
ATOM 1109 C C . GLU A 1 146 ? -3.330 -10.701 -1.333 1.00 97.56 146 GLU A C 1
ATOM 1111 O O . GLU A 1 146 ? -4.306 -10.148 -0.803 1.00 97.56 146 GLU A O 1
ATOM 1116 N N . ARG A 1 147 ? -3.121 -12.011 -1.177 1.00 96.62 147 ARG A N 1
ATOM 1117 C CA . ARG A 1 147 ? -3.903 -12.782 -0.212 1.00 96.62 147 ARG A CA 1
ATOM 1118 C C . ARG A 1 147 ? -3.302 -12.563 1.163 1.00 96.62 147 ARG A C 1
ATOM 1120 O O . ARG A 1 147 ? -2.146 -12.884 1.374 1.00 96.62 147 ARG A O 1
ATOM 1127 N N . ARG A 1 148 ? -4.140 -12.157 2.117 1.00 94.38 148 ARG A N 1
ATOM 1128 C CA . ARG A 1 148 ? -3.719 -12.067 3.513 1.00 94.38 148 ARG A CA 1
ATOM 1129 C C . ARG A 1 148 ? -3.226 -13.426 4.004 1.00 94.38 148 ARG A C 1
ATOM 1131 O O . ARG A 1 148 ? -3.934 -14.436 3.859 1.00 94.38 148 ARG A O 1
ATOM 1138 N N . ASP A 1 149 ? -2.089 -13.423 4.679 1.00 89.00 149 ASP A N 1
ATOM 1139 C CA . ASP A 1 149 ? -1.613 -14.583 5.408 1.00 89.00 149 ASP A CA 1
ATOM 1140 C C . ASP A 1 149 ? -2.529 -14.948 6.591 1.00 89.00 149 ASP A C 1
ATOM 1142 O O . ASP A 1 149 ? -3.365 -14.186 7.091 1.00 89.00 149 ASP A O 1
ATOM 1146 N N . ASN A 1 150 ? -2.408 -16.193 7.052 1.00 86.06 150 ASN A N 1
ATOM 1147 C CA . ASN A 1 150 ? -3.190 -16.701 8.180 1.00 86.06 150 ASN A CA 1
ATOM 1148 C C . ASN A 1 150 ? -2.488 -16.449 9.527 1.00 86.06 150 ASN A C 1
ATOM 1150 O O . ASN A 1 150 ? -2.451 -17.347 10.377 1.00 86.06 150 ASN A O 1
ATOM 1154 N N . ASP A 1 151 ? -1.912 -15.257 9.701 1.00 87.69 151 ASP A N 1
ATOM 1155 C CA . ASP A 1 151 ? -1.366 -14.798 10.979 1.00 87.69 151 ASP A CA 1
ATOM 1156 C C . ASP A 1 151 ? -2.438 -14.055 11.796 1.00 87.69 151 ASP A C 1
ATOM 1158 O O . ASP A 1 151 ? -3.401 -13.493 11.266 1.00 87.69 151 ASP A O 1
ATOM 1162 N N . ALA A 1 152 ? -2.309 -14.132 13.117 1.00 91.19 152 ALA A N 1
ATOM 1163 C CA . ALA A 1 152 ? -3.060 -13.324 14.061 1.00 91.19 152 ALA A CA 1
ATOM 1164 C C . ALA A 1 152 ? -2.445 -11.935 14.246 1.00 91.19 152 ALA A C 1
ATOM 1166 O O . ALA A 1 152 ? -3.108 -11.089 14.833 1.00 91.19 152 ALA A O 1
ATOM 1167 N N . ASP A 1 153 ? -1.211 -11.715 13.817 1.00 93.69 153 ASP A N 1
ATOM 1168 C CA . ASP A 1 153 ? -0.632 -10.381 13.748 1.00 93.69 153 ASP A CA 1
ATOM 1169 C C . ASP A 1 153 ? -1.018 -9.739 12.391 1.00 93.69 153 ASP A C 1
ATOM 1171 O O . ASP A 1 153 ? -1.361 -10.453 11.442 1.00 93.69 153 ASP A O 1
ATOM 1175 N N . MET A 1 154 ? -1.137 -8.413 12.369 1.00 94.38 154 MET A N 1
ATOM 1176 C CA . MET A 1 154 ? -1.498 -7.591 11.213 1.00 94.38 154 MET A CA 1
ATOM 1177 C C . MET A 1 154 ? -0.562 -6.394 11.153 1.00 94.38 154 MET A C 1
ATOM 1179 O O . MET A 1 154 ? -0.463 -5.671 12.155 1.00 94.38 154 MET A O 1
ATOM 1183 N N . ASP A 1 155 ? -0.004 -6.147 9.980 1.00 93.88 155 ASP A N 1
ATOM 1184 C CA . ASP A 1 155 ? 0.801 -4.974 9.684 1.00 93.88 155 ASP A CA 1
ATOM 1185 C C . ASP A 1 155 ? -0.117 -3.963 8.983 1.00 93.88 155 ASP A C 1
ATOM 1187 O O . ASP A 1 155 ? -0.841 -4.252 8.028 1.00 93.88 155 ASP A O 1
ATOM 1191 N N . ILE A 1 156 ? -0.300 -2.800 9.617 1.00 96.25 156 ILE A N 1
ATOM 1192 C CA . ILE A 1 156 ? -1.328 -1.846 9.193 1.00 96.25 156 ILE A CA 1
ATOM 1193 C C . ILE A 1 156 ? -0.779 -0.429 9.223 1.00 96.25 156 ILE A C 1
ATOM 1195 O O . ILE A 1 156 ? -0.442 0.115 10.281 1.00 96.25 156 ILE A O 1
ATOM 1199 N N . GLN A 1 157 ? -0.833 0.235 8.070 1.00 97.06 157 GLN A N 1
ATOM 1200 C CA . GLN A 1 157 ? -0.431 1.624 7.912 1.00 97.06 157 GLN A CA 1
ATOM 1201 C C . GLN A 1 157 ? -1.622 2.521 7.569 1.00 97.06 157 GLN A C 1
ATOM 1203 O O . GLN A 1 157 ? -2.282 2.386 6.536 1.00 97.06 157 GLN A O 1
ATOM 1208 N N . GLY A 1 158 ? -1.908 3.505 8.423 1.00 96.06 158 GLY A N 1
ATOM 1209 C CA . GLY A 1 158 ? -3.012 4.423 8.181 1.00 96.06 158 GLY A CA 1
ATOM 1210 C C . GLY A 1 158 ? -3.353 5.388 9.309 1.00 96.06 158 GLY A C 1
ATOM 1211 O O . GLY A 1 158 ? -2.568 5.603 10.237 1.00 96.06 158 GLY A O 1
ATOM 1212 N N . PRO A 1 159 ? -4.528 6.037 9.219 1.00 95.50 159 PRO A N 1
ATOM 1213 C CA . PRO A 1 159 ? -4.968 7.007 10.203 1.00 95.50 159 PRO A CA 1
ATOM 1214 C C . PRO A 1 159 ? -5.514 6.312 11.451 1.00 95.50 159 PRO A C 1
ATOM 1216 O O . PRO A 1 159 ? -6.417 5.478 11.364 1.00 95.50 159 PRO A O 1
ATOM 1219 N N . VAL A 1 160 ? -5.042 6.746 12.618 1.00 97.19 160 VAL A N 1
ATOM 1220 C CA . VAL A 1 160 ? -5.665 6.409 13.898 1.00 97.19 160 VAL A CA 1
ATOM 1221 C C . VAL A 1 160 ? -6.581 7.551 14.317 1.00 97.19 160 VAL A C 1
ATOM 1223 O O . VAL A 1 160 ? -6.125 8.674 14.545 1.00 97.19 160 VAL A O 1
ATOM 1226 N N . ASP A 1 161 ? -7.874 7.272 14.452 1.00 95.31 161 ASP A N 1
ATOM 1227 C CA . ASP A 1 161 ? -8.859 8.232 14.951 1.00 95.31 161 ASP A CA 1
ATOM 1228 C C . ASP A 1 161 ? -9.813 7.581 15.950 1.00 95.31 161 ASP A C 1
ATOM 1230 O O . ASP A 1 161 ? -10.304 6.469 15.747 1.00 95.31 161 ASP A O 1
ATOM 1234 N N . ASN A 1 162 ? -10.063 8.288 17.052 1.00 95.06 162 ASN A N 1
ATOM 1235 C CA . ASN A 1 162 ? -10.945 7.865 18.139 1.00 95.06 162 ASN A CA 1
ATOM 1236 C C . ASN A 1 162 ? -10.738 6.398 18.597 1.00 95.06 162 ASN A C 1
ATOM 1238 O O . ASN A 1 162 ? -11.698 5.666 18.836 1.00 95.06 162 ASN A O 1
ATOM 1242 N N . GLY A 1 163 ? -9.478 5.971 18.713 1.00 94.88 163 GLY A N 1
ATOM 1243 C CA . GLY A 1 163 ? -9.091 4.626 19.145 1.00 94.88 163 GLY A CA 1
ATOM 1244 C C . GLY A 1 163 ? -9.319 3.540 18.093 1.00 94.88 163 GLY A C 1
ATOM 1245 O O . GLY A 1 163 ? -9.381 2.367 18.455 1.00 94.88 163 GLY A O 1
ATOM 1246 N N . THR A 1 164 ? -9.464 3.916 16.820 1.00 97.06 164 THR A N 1
ATOM 1247 C CA . THR A 1 164 ? -9.629 2.991 15.693 1.00 97.06 164 THR A CA 1
ATOM 1248 C C . THR A 1 164 ? -8.558 3.208 14.633 1.00 97.06 164 THR A C 1
ATOM 1250 O O . THR A 1 164 ? -8.112 4.339 14.447 1.00 97.06 164 THR A O 1
ATOM 1253 N N . LEU A 1 165 ? -8.179 2.142 13.929 1.00 97.50 165 LEU A N 1
ATOM 1254 C CA . LEU A 1 165 ? -7.305 2.169 12.752 1.00 97.50 165 LEU A CA 1
ATOM 1255 C C . LEU A 1 165 ? -8.043 1.471 11.608 1.00 97.50 165 LEU A C 1
ATOM 1257 O O . LEU A 1 165 ? -8.441 0.319 11.754 1.00 97.50 165 LEU A O 1
ATOM 1261 N N . TRP A 1 166 ? -8.329 2.193 10.519 1.00 96.56 166 TRP A N 1
ATOM 1262 C CA . TRP A 1 166 ? -9.165 1.704 9.402 1.00 96.56 166 TRP A CA 1
ATOM 1263 C C . TRP A 1 166 ? -10.517 1.095 9.825 1.00 96.56 166 TRP A C 1
ATOM 1265 O O . TRP A 1 166 ? -11.048 0.178 9.198 1.00 96.56 166 TRP A O 1
ATOM 1275 N N . GLY A 1 167 ? -11.107 1.617 10.905 1.00 95.75 167 GLY A N 1
ATOM 1276 C CA . GLY A 1 167 ? -12.381 1.138 11.448 1.00 95.75 167 GLY A CA 1
ATOM 1277 C C . GLY A 1 167 ? -12.262 -0.084 12.361 1.00 95.75 167 GLY A C 1
ATOM 1278 O O . GLY A 1 167 ? -13.241 -0.431 13.022 1.00 95.75 167 GLY A O 1
ATOM 1279 N N . TYR A 1 168 ? -11.080 -0.694 12.480 1.00 97.31 168 TYR A N 1
ATOM 1280 C CA . TYR A 1 168 ? -10.844 -1.693 13.511 1.00 97.31 168 TYR A CA 1
ATOM 1281 C C . TYR A 1 168 ? -10.806 -1.037 14.886 1.00 97.31 168 TYR A C 1
ATOM 1283 O O . TYR A 1 168 ? -10.103 -0.050 15.108 1.00 97.31 168 TYR A O 1
ATOM 1291 N N . GLY A 1 169 ? -11.582 -1.596 15.813 1.00 96.25 169 GLY A N 1
ATOM 1292 C CA . GLY A 1 169 ? -11.583 -1.179 17.207 1.00 96.25 169 GLY A CA 1
ATOM 1293 C C . GLY A 1 169 ? -10.320 -1.620 17.938 1.00 96.25 169 GLY A C 1
ATOM 1294 O O . GLY A 1 169 ? -9.558 -2.458 17.465 1.00 96.25 169 GLY A O 1
ATOM 1295 N N . ASN A 1 170 ? -10.133 -1.079 19.135 1.00 95.44 170 ASN A N 1
ATOM 1296 C CA . ASN A 1 170 ? -9.022 -1.405 20.012 1.00 95.44 170 ASN A CA 1
ATOM 1297 C C . ASN A 1 170 ? -9.538 -1.994 21.328 1.00 95.44 170 ASN A C 1
ATOM 1299 O O . ASN A 1 170 ? -10.378 -1.391 22.001 1.00 95.44 170 ASN A O 1
ATOM 1303 N N . SER A 1 171 ? -9.031 -3.167 21.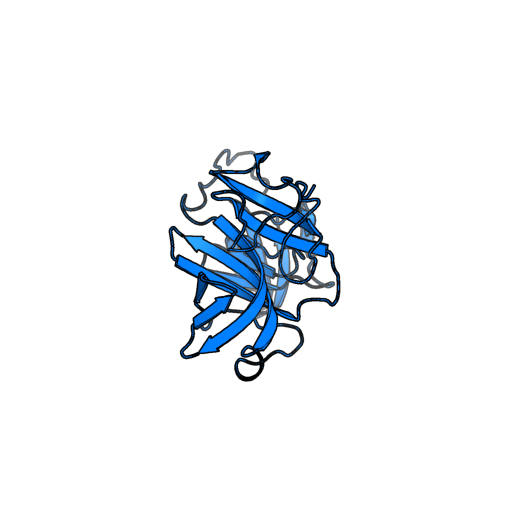699 1.00 96.69 171 SER A N 1
ATOM 1304 C CA . SER A 1 171 ? -9.483 -3.893 22.892 1.00 96.69 171 SER A CA 1
ATOM 1305 C C . SER A 1 171 ? -8.667 -3.600 24.158 1.00 96.69 171 SER A C 1
ATOM 1307 O O . SER A 1 171 ? -9.161 -3.844 25.262 1.00 96.69 171 SER A O 1
ATOM 1309 N N . ASP A 1 172 ? -7.449 -3.062 24.028 1.00 96.81 172 ASP A N 1
ATOM 1310 C CA . ASP A 1 172 ? -6.498 -2.923 25.142 1.00 96.81 172 ASP A CA 1
ATOM 1311 C C . ASP A 1 172 ? -5.938 -1.504 25.347 1.00 96.81 172 ASP A C 1
ATOM 1313 O O . ASP A 1 172 ? -5.134 -1.281 26.253 1.00 96.81 172 ASP A O 1
ATOM 1317 N N . GLY A 1 173 ? -6.383 -0.531 24.548 1.00 96.94 173 GLY A N 1
ATOM 1318 C CA . GLY A 1 173 ? -5.938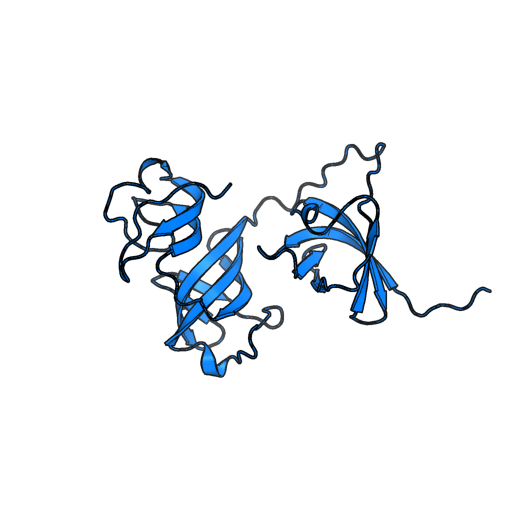 0.863 24.653 1.00 96.94 173 GLY A CA 1
ATOM 1319 C C . GLY A 1 173 ? -4.603 1.148 23.950 1.00 96.94 173 GLY A C 1
ATOM 1320 O O . GLY A 1 173 ? -4.141 2.285 23.969 1.00 96.94 173 GLY A O 1
ATOM 1321 N N . SER A 1 174 ? -4.004 0.168 23.258 1.00 97.38 174 SER A N 1
ATOM 1322 C CA . SER A 1 174 ? -2.717 0.339 22.557 1.00 97.38 174 SER A CA 1
ATOM 1323 C C . SER A 1 174 ? -2.724 1.415 21.457 1.00 97.38 174 SER A C 1
ATOM 1325 O O . SER A 1 174 ? -1.727 2.124 21.313 1.00 97.38 174 SER A O 1
ATOM 1327 N N . LEU A 1 175 ? -3.850 1.636 20.763 1.00 97.69 175 LEU A N 1
ATOM 1328 C CA . LEU A 1 175 ? -4.005 2.711 19.769 1.00 97.69 175 LEU A CA 1
ATOM 1329 C C . LEU A 1 175 ? -4.127 4.129 20.355 1.00 97.69 175 LEU A C 1
ATOM 1331 O O . LEU A 1 175 ? -3.901 5.104 19.639 1.00 97.69 175 LEU A O 1
ATOM 1335 N N . ASP A 1 176 ? -4.449 4.293 21.644 1.00 96.44 176 ASP A N 1
ATOM 1336 C CA . ASP A 1 176 ? -4.845 5.600 22.200 1.00 96.44 176 ASP A CA 1
ATOM 1337 C C . ASP A 1 176 ? -3.752 6.669 22.061 1.00 96.44 176 ASP A C 1
ATOM 1339 O O . ASP A 1 176 ? -4.038 7.852 21.854 1.00 96.44 176 ASP A O 1
ATOM 1343 N N . ARG A 1 177 ? -2.488 6.243 22.152 1.00 95.81 177 ARG A N 1
ATOM 1344 C CA . ARG A 1 177 ? -1.296 7.098 22.022 1.00 95.81 177 ARG A CA 1
ATOM 1345 C C . ARG A 1 177 ? -1.053 7.611 20.600 1.00 95.81 177 ARG A C 1
ATOM 1347 O O . ARG A 1 177 ? -0.275 8.549 20.443 1.00 95.81 177 ARG A O 1
ATOM 1354 N N . PHE A 1 178 ? -1.690 7.005 19.601 1.00 97.00 178 PHE A N 1
ATOM 1355 C CA . PHE A 1 178 ? -1.530 7.336 18.186 1.00 97.00 178 PHE A CA 1
ATOM 1356 C C . PHE A 1 178 ? -2.718 8.136 17.631 1.00 97.00 178 PHE A C 1
ATOM 1358 O O . PHE A 1 178 ? -2.693 8.537 16.475 1.00 97.00 178 PHE A O 1
ATOM 1365 N N . ASN A 1 179 ? -3.742 8.428 18.442 1.00 97.00 179 ASN A N 1
ATOM 1366 C CA . ASN A 1 179 ? -4.909 9.201 18.007 1.00 97.00 179 ASN A CA 1
ATOM 1367 C C . ASN A 1 179 ? -4.535 10.522 17.310 1.00 97.00 179 ASN A C 1
ATOM 1369 O O . ASN A 1 179 ? -3.797 11.350 17.851 1.00 97.00 179 ASN A O 1
ATOM 1373 N N . GLY A 1 180 ? -5.104 10.728 16.122 1.00 94.94 180 GLY A N 1
ATOM 1374 C CA . GLY A 1 180 ? -4.852 11.871 15.248 1.00 94.94 180 GLY A CA 1
ATOM 1375 C C . GLY A 1 180 ? -3.587 11.749 14.392 1.00 94.94 180 GLY A C 1
ATOM 1376 O O . GLY A 1 180 ? -3.217 12.723 13.734 1.00 94.94 180 GLY A O 1
ATOM 1377 N N . GLN A 1 181 ? -2.909 10.599 14.407 1.00 95.12 181 GLN A N 1
ATOM 1378 C CA . GLN A 1 181 ? -1.679 10.358 13.652 1.00 95.12 181 GLN A CA 1
ATOM 1379 C C . GLN A 1 181 ? -1.924 9.408 12.478 1.00 95.12 181 GLN A C 1
ATOM 1381 O O . GLN A 1 181 ? -2.871 8.628 12.471 1.00 95.12 181 GLN A O 1
ATOM 1386 N N . TRP A 1 182 ? -1.047 9.504 11.480 1.00 94.12 182 TRP A N 1
ATOM 1387 C CA . TRP A 1 182 ? -0.881 8.490 10.444 1.00 94.12 182 TRP A CA 1
ATOM 1388 C C . TRP A 1 182 ? 0.343 7.667 10.828 1.00 94.12 182 TRP A C 1
ATOM 1390 O O . TRP A 1 182 ? 1.416 8.254 10.983 1.00 94.12 182 TRP A O 1
ATOM 1400 N N . VAL A 1 183 ? 0.166 6.373 11.059 1.00 95.38 183 VAL A N 1
ATOM 1401 C CA . VAL A 1 183 ? 1.191 5.489 11.628 1.00 95.38 183 VAL A CA 1
ATOM 1402 C C . VAL A 1 183 ? 1.161 4.132 10.947 1.00 95.38 183 VAL A C 1
ATOM 1404 O O . VAL A 1 183 ? 0.145 3.758 10.373 1.00 95.38 183 VAL A O 1
ATOM 1407 N N . GLU A 1 184 ? 2.281 3.438 11.045 1.00 95.50 184 GLU A N 1
ATOM 1408 C CA . GLU A 1 184 ? 2.521 2.062 10.623 1.00 95.50 184 GLU A CA 1
ATOM 1409 C C . GLU A 1 184 ? 2.720 1.242 11.888 1.00 95.50 184 GLU A C 1
ATOM 1411 O O . GLU A 1 184 ? 3.495 1.653 12.763 1.00 95.50 184 GLU A O 1
ATOM 1416 N N . LEU A 1 185 ? 1.906 0.203 12.061 1.00 96.75 185 LEU A N 1
ATOM 1417 C CA . LEU A 1 185 ? 1.844 -0.551 13.303 1.00 96.75 185 LEU A CA 1
ATOM 1418 C C . LEU A 1 185 ? 1.716 -2.054 13.051 1.00 96.75 185 LEU A C 1
ATOM 1420 O O . LEU A 1 185 ? 0.732 -2.460 12.434 1.00 96.75 185 LEU A O 1
ATOM 1424 N N . ASP A 1 186 ? 2.548 -2.854 13.722 1.00 96.38 186 ASP A N 1
ATOM 1425 C CA . ASP A 1 186 ? 2.215 -4.252 13.999 1.00 96.38 186 ASP A CA 1
ATOM 1426 C C . ASP A 1 186 ? 1.168 -4.291 15.114 1.00 96.38 186 ASP A C 1
ATOM 1428 O O . ASP A 1 186 ? 1.374 -3.782 16.231 1.00 96.38 186 ASP A O 1
ATOM 1432 N N . CYS A 1 187 ? 0.056 -4.962 14.853 1.00 96.88 187 CYS A N 1
ATOM 1433 C CA . CYS A 1 187 ? -1.030 -5.162 15.798 1.00 96.88 187 CYS A CA 1
ATOM 1434 C C . CYS A 1 187 ? -1.414 -6.636 15.880 1.00 96.88 187 CYS A C 1
ATOM 1436 O O . CYS A 1 187 ? -1.483 -7.340 14.884 1.00 96.88 187 CYS A O 1
ATOM 1438 N N . ARG A 1 188 ? -1.804 -7.102 17.067 1.00 97.06 188 ARG A N 1
ATOM 1439 C CA . ARG A 1 188 ? -2.464 -8.400 17.206 1.00 97.06 188 ARG A CA 1
ATOM 1440 C C . ARG A 1 188 ? -3.959 -8.269 16.941 1.00 97.06 188 ARG A C 1
ATOM 1442 O O . ARG A 1 188 ? -4.632 -7.458 17.575 1.00 97.06 188 ARG A O 1
ATOM 1449 N N . PHE A 1 189 ? -4.494 -9.129 16.090 1.00 95.56 189 PHE A N 1
ATOM 1450 C CA . PHE A 1 189 ? -5.893 -9.194 15.701 1.00 95.56 189 PHE A CA 1
ATOM 1451 C C . PHE A 1 189 ? -6.595 -10.424 16.276 1.00 95.56 189 PHE A C 1
ATOM 1453 O O . PHE A 1 189 ? -6.141 -11.564 16.160 1.00 95.56 189 PHE A O 1
ATOM 1460 N N . ASP A 1 190 ? -7.745 -10.203 16.913 1.00 91.50 190 ASP A N 1
ATOM 1461 C CA . ASP A 1 190 ? -8.565 -11.277 17.492 1.00 91.50 190 ASP A CA 1
ATOM 1462 C C . ASP A 1 190 ? -9.708 -11.753 16.572 1.00 91.50 190 ASP A C 1
ATOM 1464 O O . ASP A 1 190 ? -10.531 -12.582 16.975 1.00 91.50 190 ASP A O 1
ATOM 1468 N N . GLY A 1 191 ? -9.758 -11.240 15.338 1.00 90.38 191 GLY A N 1
ATOM 1469 C CA . GLY A 1 191 ? -10.855 -11.439 14.389 1.00 90.38 191 GLY A CA 1
ATOM 1470 C C . GLY A 1 191 ? -11.887 -10.306 14.383 1.00 90.38 191 GLY A C 1
ATOM 1471 O O . GLY A 1 191 ? -12.769 -10.301 13.523 1.00 90.38 191 GLY A O 1
ATOM 1472 N N . VAL A 1 192 ? -11.809 -9.365 15.331 1.00 91.88 192 VAL A N 1
ATOM 1473 C CA . 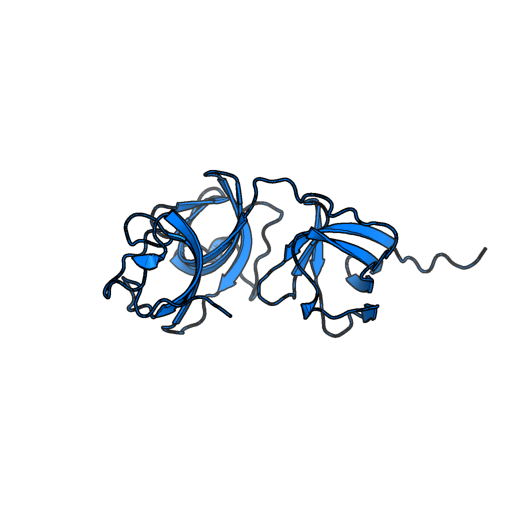VAL A 1 192 ? -12.717 -8.212 15.439 1.00 91.88 192 VAL A CA 1
ATOM 1474 C C . VAL A 1 192 ? -11.971 -6.920 15.778 1.00 91.88 192 VAL A C 1
ATOM 1476 O O . VAL A 1 192 ? -12.244 -5.885 15.174 1.00 91.88 192 VAL A O 1
ATOM 1479 N N . ASN A 1 193 ? -11.061 -6.958 16.750 1.00 96.38 193 ASN A N 1
ATOM 1480 C CA . ASN A 1 193 ? -10.343 -5.800 17.272 1.00 96.38 193 ASN A CA 1
ATOM 1481 C C . ASN A 1 193 ? -8.833 -6.006 17.204 1.00 96.38 193 ASN A C 1
ATOM 1483 O O . ASN A 1 193 ? -8.330 -7.130 17.278 1.00 96.38 193 ASN A O 1
ATOM 1487 N N . LEU A 1 194 ? -8.134 -4.877 17.162 1.00 97.44 194 LEU A N 1
ATOM 1488 C CA . LEU A 1 194 ? -6.698 -4.792 17.347 1.00 97.44 194 LEU A CA 1
ATOM 1489 C C . LEU A 1 194 ? -6.353 -4.731 18.843 1.00 97.44 194 LEU A C 1
ATOM 1491 O O . LEU A 1 194 ? -7.143 -4.295 19.696 1.00 97.44 194 LEU A O 1
ATOM 1495 N N . ALA A 1 195 ? -5.155 -5.196 19.156 1.00 97.50 195 ALA A N 1
ATOM 1496 C CA . ALA A 1 195 ? -4.531 -5.167 20.466 1.00 97.50 195 ALA A CA 1
ATOM 1497 C C . ALA A 1 195 ? -3.011 -5.138 20.300 1.00 97.50 195 ALA A C 1
ATOM 1499 O O . ALA A 1 195 ? -2.485 -5.476 19.245 1.00 97.50 195 ALA A O 1
ATOM 1500 N N . GLN A 1 196 ? -2.290 -4.802 21.367 1.00 96.88 196 GLN A N 1
ATOM 1501 C CA . GLN A 1 196 ? -0.828 -4.866 21.423 1.00 96.88 196 GLN A CA 1
ATOM 1502 C C . GLN A 1 196 ? -0.117 -4.074 20.312 1.00 96.88 196 GLN A C 1
ATOM 1504 O O . GLN A 1 196 ? 1.035 -4.368 20.008 1.00 96.88 196 GLN A O 1
ATOM 1509 N N . CYS A 1 197 ? -0.773 -3.045 19.768 1.00 97.50 197 CYS A N 1
ATOM 1510 C CA . CYS A 1 197 ? -0.249 -2.259 18.663 1.00 97.50 197 CYS A CA 1
ATOM 1511 C C . CYS A 1 197 ? 1.017 -1.486 19.047 1.00 97.50 197 CYS A C 1
ATOM 1513 O O . CYS A 1 197 ? 1.050 -0.764 20.058 1.00 97.50 197 CYS A O 1
ATOM 1515 N N . ARG A 1 198 ? 2.049 -1.604 18.217 1.00 96.50 198 ARG A N 1
ATOM 1516 C CA . ARG A 1 198 ? 3.356 -0.949 18.369 1.00 96.50 198 ARG A CA 1
ATOM 1517 C C . ARG A 1 198 ? 3.786 -0.356 17.032 1.00 96.50 198 ARG A C 1
ATOM 1519 O O . ARG A 1 198 ? 3.251 -0.761 16.024 1.00 96.50 198 ARG A O 1
ATOM 1526 N N . LEU A 1 199 ? 4.695 0.621 17.051 1.00 94.25 199 LEU A N 1
ATOM 1527 C CA . LEU A 1 199 ? 5.303 1.090 15.802 1.00 94.25 199 LEU A CA 1
ATOM 1528 C C . LEU A 1 199 ? 6.084 -0.064 15.189 1.00 94.25 199 LEU A C 1
ATOM 1530 O O . LEU A 1 199 ? 6.798 -0.738 15.940 1.00 94.25 199 LEU A O 1
ATOM 1534 N N . ASP A 1 200 ? 5.911 -0.241 13.888 1.00 81.44 200 ASP A N 1
ATOM 1535 C CA . ASP A 1 200 ? 6.818 -1.045 13.083 1.00 81.44 200 ASP A CA 1
ATOM 1536 C C . ASP A 1 200 ? 8.174 -0.306 12.977 1.00 81.44 200 ASP A C 1
ATOM 1538 O O . ASP A 1 200 ? 8.201 0.934 12.945 1.00 81.44 200 ASP A O 1
ATOM 1542 N N . ASP A 1 201 ? 9.288 -1.039 13.075 1.00 59.28 201 ASP A N 1
ATOM 1543 C CA . ASP A 1 201 ? 10.664 -0.515 13.263 1.00 59.28 201 ASP A CA 1
ATOM 1544 C C . ASP A 1 201 ? 11.550 -0.692 12.014 1.00 59.28 201 ASP A C 1
ATOM 1546 O O . ASP A 1 201 ? 11.724 -1.844 11.555 1.00 59.28 201 ASP A O 1
#

Radius of gyration: 18.59 Å; chains: 1; bounding box: 46×36×59 Å